Protein AF-A0AA39K1X9-F1 (afdb_monomer_lite)

Organism: NCBI:txid47425

Structure (mmCIF, N/CA/C/O backbone):
data_AF-A0AA39K1X9-F1
#
_entry.id   AF-A0AA39K1X9-F1
#
loop_
_atom_site.group_PDB
_atom_site.id
_atom_site.type_symbol
_atom_site.label_atom_id
_atom_site.label_alt_id
_atom_site.label_comp_id
_atom_site.label_asym_id
_atom_site.label_entity_id
_atom_site.label_seq_id
_atom_site.pdbx_PDB_ins_code
_atom_site.Cartn_x
_atom_site.Cartn_y
_atom_site.Cartn_z
_atom_site.occupancy
_atom_site.B_iso_or_equiv
_atom_site.auth_seq_id
_atom_site.auth_comp_id
_atom_site.auth_asym_id
_atom_site.auth_atom_id
_atom_site.pdbx_PDB_model_num
ATOM 1 N N . LYS A 1 1 ? -5.356 11.479 -22.614 1.00 46.34 1 LYS A N 1
ATOM 2 C CA . LYS A 1 1 ? -4.240 12.390 -22.967 1.00 46.34 1 LYS A CA 1
ATOM 3 C C . LYS A 1 1 ? -3.367 12.447 -21.725 1.00 46.34 1 LYS A C 1
ATOM 5 O O . LYS A 1 1 ? -3.909 12.818 -20.698 1.00 46.34 1 LYS A O 1
ATOM 10 N N . VAL A 1 2 ? -2.133 11.946 -21.784 1.00 60.59 2 VAL A N 1
ATOM 11 C CA . VAL A 1 2 ? -1.221 11.922 -20.625 1.00 60.59 2 VAL A CA 1
ATOM 12 C C . VAL A 1 2 ? -0.754 13.353 -20.366 1.00 60.59 2 VAL A C 1
ATOM 14 O O . VAL A 1 2 ? -0.356 14.028 -21.318 1.00 60.59 2 VAL A O 1
ATOM 17 N N . ASP A 1 3 ? -0.859 13.829 -19.126 1.00 72.50 3 ASP A N 1
ATOM 18 C CA . ASP A 1 3 ? -0.238 15.092 -18.735 1.00 72.50 3 ASP A CA 1
ATOM 19 C C . ASP A 1 3 ? 1.275 14.879 -18.622 1.00 72.50 3 ASP A C 1
ATOM 21 O O . ASP A 1 3 ? 1.747 14.094 -17.795 1.00 72.50 3 ASP A O 1
ATOM 25 N N . THR A 1 4 ? 2.034 15.560 -19.480 1.00 73.50 4 THR A N 1
ATOM 26 C CA . THR A 1 4 ? 3.494 15.446 -19.546 1.00 73.50 4 THR A CA 1
ATOM 27 C C . THR A 1 4 ? 4.205 16.060 -18.343 1.00 73.50 4 THR A C 1
ATOM 29 O O . THR A 1 4 ? 5.397 15.818 -18.188 1.00 73.50 4 THR A O 1
ATOM 32 N N . ASN A 1 5 ? 3.498 16.844 -17.520 1.00 73.56 5 ASN A N 1
ATOM 33 C CA . ASN A 1 5 ? 4.004 17.341 -16.237 1.00 73.56 5 ASN A CA 1
ATOM 34 C C . ASN A 1 5 ? 3.904 16.290 -15.125 1.00 73.56 5 ASN A C 1
ATOM 36 O O . ASN A 1 5 ? 4.628 16.383 -14.144 1.00 73.56 5 ASN A O 1
ATOM 40 N N . ILE A 1 6 ? 3.003 15.315 -15.283 1.00 73.00 6 ILE A N 1
ATOM 41 C CA . ILE A 1 6 ? 2.830 14.203 -14.342 1.00 73.00 6 ILE A CA 1
ATOM 42 C C . ILE A 1 6 ? 3.699 13.024 -14.779 1.00 73.00 6 ILE A C 1
ATOM 44 O O . ILE A 1 6 ? 4.285 12.323 -13.953 1.00 73.00 6 ILE A O 1
ATOM 48 N N . ARG A 1 7 ? 3.774 12.766 -16.092 1.00 83.12 7 ARG A N 1
ATOM 49 C CA . ARG A 1 7 ? 4.518 11.632 -16.637 1.00 83.12 7 ARG A CA 1
ATOM 50 C C . ARG A 1 7 ? 5.125 11.940 -17.996 1.00 83.12 7 ARG A C 1
ATOM 52 O O . ARG A 1 7 ? 4.419 12.173 -18.975 1.00 83.12 7 ARG A O 1
ATOM 59 N N . ASN A 1 8 ? 6.443 11.808 -18.071 1.00 89.31 8 ASN A N 1
ATOM 60 C CA . ASN A 1 8 ? 7.206 11.869 -19.309 1.00 89.31 8 ASN A CA 1
ATOM 61 C C . ASN A 1 8 ? 7.979 10.558 -19.493 1.00 89.31 8 ASN A C 1
ATOM 63 O O . ASN A 1 8 ? 9.082 10.386 -18.972 1.00 89.31 8 ASN A O 1
ATOM 67 N N . ALA A 1 9 ? 7.370 9.613 -20.206 1.00 91.19 9 ALA A N 1
ATOM 68 C CA . ALA A 1 9 ? 7.944 8.308 -20.500 1.00 91.19 9 ALA A CA 1
ATOM 69 C C . ALA A 1 9 ? 7.423 7.794 -21.842 1.00 91.19 9 ALA A C 1
ATOM 71 O O . ALA A 1 9 ? 6.307 8.115 -22.251 1.00 91.19 9 ALA A O 1
ATOM 72 N N . ARG A 1 10 ? 8.211 6.945 -22.500 1.00 92.62 10 ARG A N 1
ATOM 73 C CA . ARG A 1 10 ? 7.713 6.088 -23.574 1.00 92.62 10 ARG A CA 1
ATOM 74 C C . ARG A 1 10 ? 7.238 4.771 -22.974 1.00 92.62 10 ARG A C 1
ATOM 76 O O . ARG A 1 10 ? 7.908 4.195 -22.119 1.00 92.62 10 ARG A O 1
ATOM 83 N N . GLU A 1 11 ? 6.106 4.294 -23.467 1.00 93.62 11 GLU A N 1
ATOM 84 C CA . GLU A 1 11 ? 5.487 3.041 -23.045 1.00 93.62 11 GLU A CA 1
ATOM 85 C C . GLU A 1 11 ? 5.453 2.071 -24.221 1.00 93.62 11 GLU A C 1
ATOM 87 O O . GLU A 1 11 ? 5.225 2.488 -25.357 1.00 93.62 11 GLU A O 1
ATOM 92 N N . ILE A 1 12 ? 5.712 0.799 -23.935 1.00 94.75 12 ILE A N 1
ATOM 93 C CA . ILE A 1 12 ? 5.458 -0.327 -24.835 1.00 94.75 12 ILE A CA 1
ATOM 94 C C . ILE A 1 12 ? 4.417 -1.197 -24.130 1.00 94.75 12 ILE A C 1
ATOM 96 O O . ILE A 1 12 ? 4.653 -1.624 -22.992 1.00 94.75 12 ILE A O 1
ATOM 100 N N . GLY A 1 13 ? 3.263 -1.393 -24.765 1.00 93.88 13 GLY A N 1
ATOM 101 C CA . GLY A 1 13 ? 2.134 -2.136 -24.204 1.00 93.88 13 GLY A CA 1
ATOM 102 C C . GLY A 1 13 ? 2.407 -3.636 -24.098 1.00 93.88 13 GLY A C 1
ATOM 103 O O . GLY A 1 13 ? 3.267 -4.167 -24.797 1.00 93.88 13 GLY A O 1
ATOM 104 N N . ALA A 1 14 ? 1.681 -4.335 -23.219 1.00 93.56 14 ALA A N 1
ATOM 105 C CA . ALA A 1 14 ? 1.790 -5.791 -23.046 1.00 93.56 14 ALA A CA 1
ATOM 106 C C . ALA A 1 14 ? 1.550 -6.599 -24.334 1.00 93.56 14 ALA A C 1
ATOM 108 O O . ALA A 1 14 ? 2.027 -7.722 -24.449 1.00 93.56 14 ALA A O 1
ATOM 109 N N . ASP A 1 15 ? 0.826 -6.043 -25.303 1.00 94.75 15 ASP A N 1
ATOM 110 C CA . ASP A 1 15 ? 0.568 -6.631 -26.618 1.00 94.75 15 ASP A CA 1
ATOM 111 C C . ASP A 1 15 ? 1.754 -6.506 -27.592 1.00 94.75 15 ASP A C 1
ATOM 113 O O . ASP A 1 15 ? 1.794 -7.190 -28.615 1.00 94.75 15 ASP A O 1
ATOM 117 N N . GLU A 1 16 ? 2.744 -5.674 -27.266 1.00 96.06 16 GLU A N 1
ATOM 118 C CA . GLU A 1 16 ? 3.920 -5.406 -28.098 1.00 96.06 16 GLU A CA 1
ATOM 119 C C . GLU A 1 16 ? 5.170 -6.198 -27.667 1.00 96.06 16 GLU A C 1
ATOM 121 O O . GLU A 1 16 ? 6.212 -6.120 -28.324 1.00 96.06 16 GLU A O 1
ATOM 126 N N . PHE A 1 17 ? 5.103 -6.968 -26.576 1.00 95.50 17 PHE A N 1
ATOM 127 C CA . PHE A 1 17 ? 6.201 -7.823 -26.126 1.00 95.50 17 PHE A CA 1
ATOM 128 C C . PHE A 1 17 ? 5.703 -9.140 -25.535 1.00 95.50 17 PHE A C 1
ATOM 130 O O . PHE A 1 17 ? 4.569 -9.274 -25.096 1.00 95.50 17 PHE A O 1
ATOM 137 N N . THR A 1 18 ? 6.586 -10.134 -25.498 1.00 94.62 18 THR A N 1
ATOM 138 C CA . THR A 1 18 ? 6.308 -11.429 -24.873 1.00 94.62 18 THR A CA 1
ATOM 139 C C . THR A 1 18 ? 7.282 -11.679 -23.741 1.00 94.62 18 THR A C 1
ATOM 141 O O . THR A 1 18 ? 8.469 -11.368 -23.857 1.00 94.62 18 THR A O 1
ATOM 144 N N . VAL A 1 19 ? 6.793 -12.297 -22.672 1.00 95.31 19 VAL A N 1
ATOM 145 C CA . VAL A 1 19 ? 7.610 -12.740 -21.543 1.00 95.31 19 VAL A CA 1
ATOM 146 C C . VAL A 1 19 ? 7.578 -14.259 -21.485 1.00 95.31 19 VAL A C 1
ATOM 148 O O . VAL A 1 19 ? 6.520 -14.867 -21.639 1.00 95.31 19 VAL A O 1
ATOM 151 N N . GLU A 1 20 ? 8.739 -14.878 -21.282 1.00 96.06 20 GLU A N 1
ATOM 152 C CA . GLU A 1 20 ? 8.810 -16.327 -21.121 1.00 96.06 20 GLU A CA 1
ATOM 153 C C . GLU A 1 20 ? 8.055 -16.770 -19.856 1.00 96.06 20 GLU A C 1
ATOM 155 O O . GLU A 1 20 ? 8.270 -16.175 -18.795 1.00 96.06 20 GLU A O 1
ATOM 160 N N . PRO A 1 21 ? 7.246 -17.848 -19.914 1.00 96.56 21 PRO A N 1
ATOM 161 C CA . PRO A 1 21 ? 6.487 -18.338 -18.759 1.00 96.56 21 PRO A CA 1
ATOM 162 C C . PRO A 1 21 ? 7.348 -18.571 -17.514 1.00 96.56 21 PRO A C 1
ATOM 164 O O . PRO A 1 21 ? 6.949 -18.233 -16.408 1.00 96.56 21 PRO A O 1
ATOM 167 N N . LYS A 1 22 ? 8.589 -19.032 -17.707 1.00 97.31 22 LYS A N 1
ATOM 168 C CA . LYS A 1 22 ? 9.547 -19.269 -16.623 1.00 97.31 22 LYS A CA 1
ATOM 169 C C . LYS A 1 22 ? 9.825 -18.023 -15.772 1.00 97.31 22 LYS A C 1
ATOM 171 O O . LYS A 1 22 ? 10.066 -18.154 -14.576 1.00 97.31 22 LYS A O 1
ATOM 176 N N . LEU A 1 23 ? 9.829 -16.826 -16.368 1.00 95.81 23 LEU A N 1
ATOM 177 C CA . LEU A 1 23 ? 10.001 -15.590 -15.602 1.00 95.81 23 LEU A CA 1
ATOM 178 C C . LEU A 1 23 ? 8.748 -15.278 -14.776 1.00 95.81 23 LEU A C 1
ATOM 180 O O . LEU A 1 23 ? 8.875 -14.823 -13.645 1.00 95.81 23 LEU A O 1
ATOM 184 N N . LEU A 1 24 ? 7.557 -15.546 -15.316 1.00 97.50 24 LEU A N 1
ATOM 185 C CA . LEU A 1 24 ? 6.295 -15.349 -14.598 1.00 97.50 24 LEU A CA 1
ATOM 186 C C . LEU A 1 24 ? 6.210 -16.273 -13.377 1.00 97.50 24 LEU A C 1
ATOM 188 O O . LEU A 1 24 ? 5.892 -15.805 -12.286 1.00 97.50 24 LEU A O 1
ATOM 192 N N . ASP A 1 25 ? 6.585 -17.544 -13.544 1.00 97.38 25 ASP A N 1
ATOM 193 C CA . ASP A 1 25 ? 6.628 -18.528 -12.455 1.00 97.38 25 ASP A CA 1
ATOM 194 C C . ASP A 1 25 ? 7.608 -18.107 -11.350 1.00 97.38 25 ASP A C 1
ATOM 196 O O . ASP A 1 25 ? 7.314 -18.220 -10.160 1.00 97.38 25 ASP A O 1
ATOM 200 N N . GLU A 1 26 ? 8.774 -17.581 -11.733 1.00 97.31 26 GLU A N 1
ATOM 201 C CA . GLU A 1 26 ? 9.777 -17.107 -10.780 1.00 97.31 26 GLU A CA 1
ATOM 202 C C . GLU A 1 26 ? 9.304 -15.862 -10.017 1.00 97.31 26 GLU A C 1
ATOM 204 O O . GLU A 1 26 ? 9.514 -15.769 -8.809 1.00 97.31 26 GLU A O 1
ATOM 209 N N . ILE A 1 27 ? 8.625 -14.926 -10.689 1.00 97.62 27 ILE A N 1
ATOM 210 C CA . ILE A 1 27 ? 8.017 -13.760 -10.033 1.00 97.62 27 ILE A CA 1
ATOM 211 C C . ILE A 1 27 ? 6.954 -14.213 -9.025 1.00 97.62 27 ILE A C 1
ATOM 213 O O . ILE A 1 27 ? 6.976 -13.757 -7.882 1.00 97.62 27 ILE A O 1
ATOM 217 N N . ALA A 1 28 ? 6.070 -15.137 -9.416 1.00 97.06 28 ALA A N 1
ATOM 218 C CA . ALA A 1 28 ? 5.039 -15.679 -8.531 1.00 97.06 28 ALA A CA 1
ATOM 219 C C . ALA A 1 28 ? 5.658 -16.359 -7.299 1.00 97.06 28 ALA A C 1
ATOM 221 O O . ALA A 1 28 ? 5.235 -16.114 -6.170 1.00 97.06 28 ALA A O 1
ATOM 222 N N . ARG A 1 29 ? 6.723 -17.149 -7.496 1.00 96.38 29 ARG A N 1
ATOM 223 C CA . ARG A 1 29 ? 7.472 -17.789 -6.406 1.00 96.38 29 ARG A CA 1
ATOM 224 C C . ARG A 1 29 ? 8.091 -16.762 -5.452 1.00 96.38 29 ARG A C 1
ATOM 226 O O . ARG A 1 29 ? 7.954 -16.904 -4.240 1.00 96.38 29 ARG A O 1
ATOM 233 N N . ILE A 1 30 ? 8.759 -15.733 -5.982 1.00 96.38 30 ILE A N 1
ATOM 234 C CA . ILE A 1 30 ? 9.371 -14.665 -5.172 1.00 96.38 30 ILE A CA 1
ATOM 235 C C . ILE A 1 30 ? 8.309 -13.928 -4.353 1.00 96.38 30 ILE A C 1
ATOM 237 O O . ILE A 1 30 ? 8.565 -13.597 -3.193 1.00 96.38 30 ILE A O 1
ATOM 241 N N . TRP A 1 31 ? 7.147 -13.658 -4.951 1.00 95.25 31 TRP A N 1
ATOM 242 C CA . TRP A 1 31 ? 6.038 -13.001 -4.271 1.00 95.25 31 TRP A CA 1
ATOM 243 C C . TRP A 1 31 ? 5.522 -13.847 -3.105 1.00 95.25 31 TRP A C 1
ATOM 245 O O . TRP A 1 31 ? 5.540 -13.375 -1.969 1.00 95.25 31 TRP A O 1
ATOM 255 N N . ARG A 1 32 ? 5.189 -15.121 -3.358 1.00 92.75 32 ARG A N 1
ATOM 256 C CA . ARG A 1 32 ? 4.702 -16.073 -2.345 1.00 92.75 32 ARG A CA 1
ATOM 257 C C . ARG A 1 32 ? 5.611 -16.169 -1.120 1.00 92.75 32 ARG A C 1
ATOM 259 O O . ARG A 1 32 ? 5.142 -16.304 0.001 1.00 92.75 32 ARG A O 1
ATOM 266 N N . GLU A 1 33 ? 6.924 -16.103 -1.320 1.00 91.44 33 GLU A N 1
ATOM 267 C CA . GLU A 1 33 ? 7.906 -16.193 -0.232 1.00 91.44 33 GLU A CA 1
ATOM 268 C C . GLU A 1 33 ? 8.002 -14.926 0.634 1.00 91.44 33 GLU A C 1
ATOM 270 O O . GLU A 1 33 ? 8.669 -14.949 1.671 1.00 91.44 33 GLU A O 1
ATOM 275 N N . LYS A 1 34 ? 7.433 -13.799 0.192 1.00 91.25 34 LYS A N 1
ATOM 276 C CA . LYS A 1 34 ? 7.709 -12.473 0.770 1.00 91.25 34 LYS A CA 1
ATOM 277 C C . LYS A 1 34 ? 6.474 -11.632 1.083 1.00 91.25 34 LYS A C 1
ATOM 279 O O . LYS A 1 34 ? 6.613 -10.673 1.841 1.00 91.25 34 LYS A O 1
ATOM 284 N N . PHE A 1 35 ? 5.321 -11.948 0.506 1.00 90.88 35 PHE A N 1
ATOM 285 C CA . PHE A 1 35 ? 4.120 -11.117 0.551 1.00 90.88 35 PHE A CA 1
ATOM 286 C C . PHE A 1 35 ? 2.878 -11.947 0.888 1.00 90.88 35 PHE A C 1
ATOM 288 O O . PHE A 1 35 ? 2.880 -13.170 0.762 1.00 90.88 35 PHE A O 1
ATOM 295 N N . ILE A 1 36 ? 1.835 -11.256 1.351 1.00 87.12 36 ILE A N 1
ATOM 296 C CA . ILE A 1 36 ? 0.515 -11.813 1.662 1.00 87.12 36 ILE A CA 1
ATOM 297 C C . ILE A 1 36 ? -0.517 -10.902 0.979 1.00 87.12 36 ILE A C 1
ATOM 299 O O . ILE A 1 36 ? -0.438 -9.693 1.211 1.00 87.12 36 ILE A O 1
ATOM 303 N N . PRO A 1 37 ? -1.465 -11.427 0.184 1.00 87.69 37 PRO A N 1
ATOM 304 C CA . PRO A 1 37 ? -1.656 -12.843 -0.153 1.00 87.69 37 PRO A CA 1
ATOM 305 C C . PRO A 1 37 ? -0.482 -13.423 -0.949 1.00 87.69 37 PRO A C 1
ATOM 307 O O . PRO A 1 37 ? 0.225 -12.699 -1.653 1.00 87.69 37 PRO A O 1
ATOM 310 N N . GLY A 1 38 ? -0.234 -14.720 -0.777 1.00 88.06 38 GLY A N 1
ATOM 311 C CA . GLY A 1 38 ? 0.955 -15.386 -1.311 1.00 88.06 38 GLY A CA 1
ATOM 312 C C . GLY A 1 38 ? 0.760 -15.906 -2.732 1.00 88.06 38 GLY A C 1
ATOM 313 O O . GLY A 1 38 ? 1.686 -15.861 -3.546 1.00 88.06 38 GLY A O 1
ATOM 314 N N . ASP A 1 39 ? -0.444 -16.381 -3.047 1.00 91.12 39 ASP A N 1
ATOM 315 C CA . ASP A 1 39 ? -0.745 -16.987 -4.339 1.00 91.12 39 ASP A CA 1
ATOM 316 C C . ASP A 1 39 ? -1.273 -15.972 -5.341 1.00 91.12 39 ASP A C 1
ATOM 318 O O . ASP A 1 39 ? -2.323 -15.352 -5.162 1.00 91.12 39 ASP A O 1
ATOM 322 N N . VAL A 1 40 ? -0.520 -15.820 -6.430 1.00 94.69 40 VAL A N 1
ATOM 323 C CA . VAL A 1 40 ? -0.751 -14.776 -7.420 1.00 94.69 40 VAL A CA 1
ATOM 324 C C . VAL A 1 40 ? -0.600 -15.272 -8.846 1.00 94.69 40 VAL A C 1
ATOM 326 O O . VAL A 1 40 ? 0.254 -16.094 -9.183 1.00 94.69 40 VAL A O 1
ATOM 329 N N . ARG A 1 41 ? -1.386 -14.655 -9.721 1.00 96.06 41 ARG A N 1
ATOM 330 C CA . ARG A 1 41 ? -1.236 -14.691 -11.169 1.00 96.06 41 ARG A CA 1
ATOM 331 C C . ARG A 1 41 ? -0.491 -13.447 -11.629 1.00 96.06 41 ARG A C 1
ATOM 333 O O . ARG A 1 41 ? -0.929 -12.325 -11.387 1.00 96.06 41 ARG A O 1
ATOM 340 N N . VAL A 1 42 ? 0.627 -13.658 -12.315 1.00 97.69 42 VAL A N 1
ATOM 341 C CA . VAL A 1 42 ? 1.502 -12.585 -12.801 1.00 97.69 42 VAL A CA 1
ATOM 342 C C . VAL A 1 42 ? 1.144 -12.237 -14.243 1.00 97.69 42 VAL A C 1
ATOM 344 O O . VAL A 1 42 ? 1.152 -13.102 -15.118 1.00 97.69 42 VAL A O 1
ATOM 347 N N . GLU A 1 43 ? 0.878 -10.961 -14.503 1.00 97.44 43 GLU A N 1
ATOM 348 C CA . GLU A 1 43 ? 0.609 -10.428 -15.835 1.00 97.44 43 GLU A CA 1
ATOM 349 C C . GLU A 1 43 ? 1.679 -9.407 -16.250 1.00 97.44 43 GLU A C 1
ATOM 351 O O . GLU A 1 43 ? 1.909 -8.429 -15.531 1.00 97.44 43 GLU A O 1
ATOM 356 N N . PRO A 1 44 ? 2.323 -9.560 -17.423 1.00 97.06 44 PRO A N 1
ATOM 357 C CA . PRO A 1 44 ? 3.083 -8.475 -18.033 1.00 97.06 44 PRO A CA 1
ATOM 358 C C . PRO A 1 44 ? 2.173 -7.274 -18.301 1.00 97.06 44 PRO A C 1
ATOM 360 O O . PRO A 1 44 ? 1.090 -7.436 -18.855 1.00 97.06 44 PRO A O 1
ATOM 363 N N . HIS A 1 45 ? 2.616 -6.070 -17.941 1.00 95.62 45 HIS A N 1
ATOM 364 C CA . HIS A 1 45 ? 1.793 -4.869 -18.081 1.00 95.62 45 HIS A CA 1
ATOM 365 C C . HIS A 1 45 ? 2.347 -3.883 -19.112 1.00 95.62 45 HIS A C 1
ATOM 367 O O . HIS A 1 45 ? 1.675 -3.561 -20.092 1.00 95.62 45 HIS A O 1
ATOM 373 N N . LYS A 1 46 ? 3.564 -3.378 -18.895 1.00 95.88 46 LYS A N 1
ATOM 374 C CA . LYS A 1 46 ? 4.192 -2.395 -19.790 1.00 95.88 46 LYS A CA 1
ATOM 375 C C . LYS A 1 46 ? 5.704 -2.365 -19.629 1.00 95.88 46 LYS A C 1
ATOM 377 O O . LYS A 1 46 ? 6.215 -2.596 -18.532 1.00 95.88 46 LYS A O 1
ATOM 382 N N . ILE A 1 47 ? 6.416 -2.021 -20.700 1.00 96.44 47 ILE A N 1
ATOM 383 C CA . ILE A 1 47 ? 7.815 -1.586 -20.610 1.00 96.44 47 ILE A CA 1
ATOM 384 C C . ILE A 1 47 ? 7.831 -0.064 -20.549 1.00 96.44 47 ILE A C 1
ATOM 386 O O . ILE A 1 47 ? 7.264 0.613 -21.407 1.00 96.44 47 ILE A O 1
ATOM 390 N N . LEU A 1 48 ? 8.495 0.469 -19.530 1.00 94.94 48 LEU A N 1
ATOM 391 C CA . LEU A 1 48 ? 8.637 1.897 -19.293 1.00 94.94 48 LEU A CA 1
ATOM 392 C C . LEU A 1 48 ? 10.044 2.329 -19.652 1.00 94.94 48 LEU A C 1
ATOM 394 O O . LEU A 1 48 ? 11.005 1.821 -19.077 1.00 94.94 48 LEU A O 1
ATOM 398 N N . ILE A 1 49 ? 10.155 3.280 -20.574 1.00 95.06 49 ILE A N 1
ATOM 399 C CA . ILE A 1 49 ? 11.428 3.831 -21.026 1.00 95.06 49 ILE A CA 1
ATOM 400 C C . ILE A 1 49 ? 11.441 5.329 -20.735 1.00 95.06 49 ILE A C 1
ATOM 402 O O . ILE A 1 49 ? 10.632 6.092 -21.263 1.00 95.06 49 ILE A O 1
ATOM 406 N N . TYR A 1 50 ? 12.396 5.748 -19.916 1.00 94.31 50 TYR A N 1
ATOM 407 C CA . TYR A 1 50 ? 12.641 7.140 -19.568 1.00 94.31 50 TYR A CA 1
ATOM 408 C C . TYR A 1 50 ? 13.941 7.591 -20.229 1.00 94.31 50 TYR A C 1
ATOM 410 O O . TYR A 1 50 ? 14.968 6.921 -20.101 1.00 94.31 50 TYR A O 1
ATOM 418 N N . GLY A 1 51 ? 13.889 8.715 -20.939 1.00 92.81 51 GLY A N 1
ATOM 419 C CA . GLY A 1 51 ? 15.070 9.435 -21.420 1.00 92.81 51 GLY A CA 1
ATOM 420 C C . GLY A 1 51 ? 15.338 10.678 -20.574 1.00 92.81 51 GLY A C 1
ATOM 421 O O . GLY A 1 51 ? 14.792 10.822 -19.482 1.00 92.81 51 GLY A O 1
ATOM 422 N N . GLU A 1 52 ? 16.135 11.598 -21.106 1.00 92.44 52 GLU A N 1
ATOM 423 C CA . GLU A 1 52 ? 16.402 12.904 -20.494 1.00 92.44 52 GLU A CA 1
ATOM 424 C C . GLU A 1 52 ? 15.112 13.649 -20.110 1.00 92.44 52 GLU A C 1
ATOM 426 O O . GLU A 1 52 ? 14.164 13.721 -20.894 1.00 92.44 52 GLU A O 1
ATOM 431 N N . GLY A 1 53 ? 15.064 14.174 -18.880 1.00 90.44 53 GLY A N 1
ATOM 432 C CA . GLY A 1 53 ? 13.886 14.848 -18.322 1.00 90.44 53 GLY A CA 1
ATOM 433 C C . GLY A 1 53 ? 12.672 13.936 -18.098 1.00 90.44 53 GLY A C 1
ATOM 434 O O . GLY A 1 53 ? 11.622 14.404 -17.646 1.00 90.44 53 GLY A O 1
ATOM 435 N N . GLY A 1 54 ? 12.790 12.643 -18.411 1.00 92.06 54 GLY A N 1
ATOM 436 C CA . GLY A 1 54 ? 11.758 11.652 -18.158 1.00 92.06 54 GLY A CA 1
ATOM 437 C C . GLY A 1 54 ? 11.512 11.505 -16.662 1.00 92.06 54 GLY A C 1
ATOM 438 O O . GLY A 1 54 ? 12.459 11.495 -15.878 1.00 92.06 54 GLY A O 1
ATOM 439 N N . HIS A 1 55 ? 10.246 11.430 -16.272 1.00 91.19 55 HIS A N 1
ATOM 440 C CA . HIS A 1 55 ? 9.822 11.388 -14.875 1.00 91.19 55 HIS A CA 1
ATOM 441 C C . HIS A 1 55 ? 8.431 10.772 -14.744 1.00 91.19 55 HIS A C 1
ATOM 443 O O . HIS A 1 55 ? 7.705 10.602 -15.731 1.00 91.19 55 HIS A O 1
ATOM 449 N N . PHE A 1 56 ? 8.071 10.478 -13.502 1.00 90.06 56 PHE A N 1
ATOM 450 C CA . PHE A 1 56 ? 6.714 10.192 -13.076 1.00 90.06 56 PHE A CA 1
ATOM 451 C C . PHE A 1 56 ? 6.560 10.735 -11.652 1.00 90.06 56 PHE A C 1
ATOM 453 O O . PHE A 1 56 ? 7.270 10.266 -10.761 1.00 90.06 56 PHE A O 1
ATOM 460 N N . SER A 1 57 ? 5.688 11.729 -11.460 1.00 85.81 57 SER A N 1
ATOM 461 C CA . SER A 1 57 ? 5.350 12.291 -10.145 1.00 85.81 57 SER A CA 1
ATOM 462 C C . SER A 1 57 ? 4.979 11.209 -9.128 1.00 85.81 57 SER A C 1
ATOM 464 O O . SER A 1 57 ? 4.524 10.124 -9.498 1.00 85.81 57 SER A O 1
ATOM 466 N N . ALA A 1 58 ? 5.146 11.519 -7.841 1.00 84.56 58 ALA A N 1
ATOM 467 C CA . ALA A 1 58 ? 4.719 10.657 -6.746 1.00 84.56 58 ALA A CA 1
ATOM 468 C C . ALA A 1 58 ? 3.238 10.295 -6.847 1.00 84.56 58 ALA A C 1
ATOM 470 O O . ALA A 1 58 ? 2.376 11.166 -6.885 1.00 84.56 58 ALA A O 1
ATOM 471 N N . HIS A 1 59 ? 2.961 8.994 -6.879 1.00 83.25 59 HIS A N 1
ATOM 472 C CA . HIS A 1 59 ? 1.613 8.448 -6.974 1.00 83.25 59 HIS A CA 1
ATOM 473 C C . HIS A 1 59 ? 1.536 7.072 -6.304 1.00 83.25 59 HIS A C 1
ATOM 475 O O . HIS A 1 59 ? 2.551 6.473 -5.948 1.00 83.25 59 HIS A O 1
ATOM 481 N N . CYS A 1 60 ? 0.311 6.582 -6.136 1.00 84.62 60 CYS A N 1
ATOM 482 C CA . CYS A 1 60 ? 0.020 5.163 -5.937 1.00 84.62 60 CYS A CA 1
ATOM 483 C C . CYS A 1 60 ? -0.618 4.624 -7.219 1.00 84.62 60 CYS A C 1
ATOM 485 O O . CYS A 1 60 ? -1.241 5.390 -7.965 1.00 84.62 60 CYS A O 1
ATOM 487 N N . ASP A 1 61 ? -0.504 3.321 -7.454 1.00 85.12 61 ASP A N 1
ATOM 488 C CA . ASP A 1 61 ? -1.151 2.704 -8.608 1.00 85.12 61 ASP A CA 1
ATOM 489 C C . ASP A 1 61 ? -2.662 2.651 -8.408 1.00 85.12 61 ASP A C 1
ATOM 491 O O . ASP A 1 61 ? -3.145 2.370 -7.311 1.00 85.12 61 ASP A O 1
ATOM 495 N N . ALA A 1 62 ? -3.423 2.927 -9.467 1.00 81.50 62 ALA A N 1
ATOM 496 C CA . ALA A 1 62 ? -4.877 2.918 -9.384 1.00 81.50 62 ALA A CA 1
ATOM 497 C C . ALA A 1 62 ? -5.365 1.546 -8.879 1.00 81.50 62 ALA A C 1
ATOM 499 O O . ALA A 1 62 ? -4.942 0.525 -9.431 1.00 81.50 62 ALA A O 1
ATOM 500 N N . PRO A 1 63 ? -6.239 1.503 -7.854 1.00 80.00 63 PRO A N 1
ATOM 501 C CA . PRO A 1 63 ? -6.772 0.236 -7.394 1.00 80.00 63 PRO A CA 1
ATOM 502 C C . PRO A 1 63 ? -7.521 -0.476 -8.526 1.00 80.00 63 PRO A C 1
ATOM 504 O O . PRO A 1 63 ? -8.236 0.135 -9.325 1.00 80.00 63 PRO A O 1
ATOM 507 N N . GLU A 1 64 ? -7.331 -1.787 -8.590 1.00 84.69 64 GLU A N 1
ATOM 508 C CA . GLU A 1 64 ? -7.925 -2.678 -9.578 1.00 84.69 64 GLU A CA 1
ATOM 509 C C . GLU A 1 64 ? -8.351 -3.959 -8.863 1.00 84.69 64 GLU A C 1
ATOM 511 O O . GLU A 1 64 ? -7.685 -4.413 -7.933 1.00 84.69 64 GLU A O 1
ATOM 516 N N . GLN A 1 65 ? -9.483 -4.537 -9.263 1.00 83.31 65 GLN A N 1
ATOM 517 C CA . GLN A 1 65 ? -10.037 -5.695 -8.568 1.00 83.31 65 GLN A CA 1
ATOM 518 C C . GLN A 1 65 ? -9.051 -6.873 -8.583 1.00 83.31 65 GLN A C 1
ATOM 520 O O . GLN A 1 65 ? -8.616 -7.319 -9.645 1.00 83.31 65 GLN A O 1
ATOM 525 N N . GLY A 1 66 ? -8.726 -7.379 -7.392 1.00 85.25 66 GLY A N 1
ATOM 526 C CA . GLY A 1 66 ? -7.799 -8.491 -7.196 1.00 85.25 66 GLY A CA 1
ATOM 527 C C . GLY A 1 66 ? -6.323 -8.141 -7.400 1.00 85.25 66 GLY A C 1
ATOM 528 O O . GLY A 1 66 ? -5.493 -9.028 -7.229 1.00 85.25 66 GLY A O 1
ATOM 529 N N . LEU A 1 67 ? -5.970 -6.901 -7.762 1.00 90.56 67 LEU A N 1
ATOM 530 C CA . LEU A 1 67 ? -4.578 -6.465 -7.867 1.00 90.56 67 LEU A CA 1
ATOM 531 C C . LEU A 1 67 ? -3.985 -6.319 -6.464 1.00 90.56 67 LEU A C 1
ATOM 533 O O . LEU A 1 67 ? -4.396 -5.448 -5.704 1.00 90.56 67 LEU A O 1
ATOM 537 N N . VAL A 1 68 ? -2.982 -7.134 -6.158 1.00 92.06 68 VAL A N 1
ATOM 538 C CA . VAL A 1 68 ? -2.323 -7.169 -4.841 1.00 92.06 68 VAL A CA 1
ATOM 539 C C . VAL A 1 68 ? -0.862 -6.762 -4.905 1.00 92.06 68 VAL A C 1
ATOM 541 O O . VAL A 1 68 ? -0.231 -6.533 -3.880 1.00 92.06 68 VAL A O 1
ATOM 544 N N . GLY A 1 69 ? -0.291 -6.643 -6.104 1.00 95.00 69 GLY A N 1
ATOM 545 C CA . GLY A 1 69 ? 1.129 -6.368 -6.224 1.00 95.00 69 GLY A CA 1
ATOM 546 C C . GLY A 1 69 ? 1.558 -5.789 -7.550 1.00 95.00 69 GLY A C 1
ATOM 547 O O . GLY A 1 69 ? 0.948 -6.005 -8.600 1.00 95.00 69 GLY A O 1
ATOM 548 N N . ILE A 1 70 ? 2.683 -5.091 -7.475 1.00 96.50 70 ILE A N 1
ATOM 549 C CA . ILE A 1 70 ? 3.436 -4.577 -8.606 1.00 96.50 70 ILE A CA 1
ATOM 550 C C . ILE A 1 70 ? 4.847 -5.124 -8.490 1.00 96.50 70 ILE A C 1
ATOM 552 O O . ILE A 1 70 ? 5.473 -5.058 -7.429 1.00 96.50 70 ILE A O 1
ATOM 556 N N . PHE A 1 71 ? 5.358 -5.666 -9.589 1.00 97.50 71 PHE A N 1
ATOM 557 C CA . PHE A 1 71 ? 6.715 -6.187 -9.663 1.00 97.50 71 PHE A CA 1
ATOM 558 C C . PHE A 1 71 ? 7.430 -5.542 -10.840 1.00 97.50 71 PHE A C 1
ATOM 560 O O . PHE A 1 71 ? 6.964 -5.591 -11.977 1.00 97.50 71 PHE A O 1
ATOM 567 N N . LEU A 1 72 ? 8.569 -4.916 -10.568 1.00 96.88 72 LEU A N 1
ATOM 568 C CA . LEU A 1 72 ? 9.367 -4.219 -11.565 1.00 96.88 72 LEU A CA 1
ATOM 569 C C . LEU A 1 72 ? 10.688 -4.950 -11.769 1.00 96.88 72 LEU A C 1
ATOM 571 O O . LEU A 1 72 ? 11.397 -5.234 -10.804 1.00 96.88 72 LEU A O 1
ATOM 575 N N . VAL A 1 73 ? 11.050 -5.189 -13.028 1.00 96.38 73 VAL A N 1
ATOM 576 C CA . VAL A 1 73 ? 12.348 -5.750 -13.421 1.00 96.38 73 VAL A CA 1
ATOM 577 C C . VAL A 1 73 ? 13.142 -4.701 -14.189 1.00 96.38 73 VAL A C 1
ATOM 579 O O . VAL A 1 73 ? 12.675 -4.148 -15.187 1.00 96.38 73 VAL A O 1
ATOM 582 N N . GLY A 1 74 ? 14.362 -4.432 -13.731 1.00 95.31 74 GLY A N 1
ATOM 583 C CA . GLY A 1 74 ? 15.302 -3.545 -14.399 1.00 95.31 74 GLY A CA 1
ATOM 584 C C . GLY A 1 74 ? 15.809 -4.137 -15.710 1.00 95.31 74 GLY A C 1
ATOM 585 O O . GLY A 1 74 ? 16.304 -5.265 -15.734 1.00 95.31 74 GLY A O 1
ATOM 586 N N . LEU A 1 75 ? 15.718 -3.362 -16.792 1.00 94.12 75 LEU A N 1
ATOM 587 C CA . LEU A 1 75 ? 16.322 -3.690 -18.086 1.00 94.12 75 LEU A CA 1
ATOM 588 C C . LEU A 1 75 ? 17.598 -2.888 -18.324 1.00 94.12 75 LEU A C 1
ATOM 590 O O . LEU A 1 75 ? 18.597 -3.423 -18.801 1.00 94.12 75 LEU A O 1
ATOM 594 N N .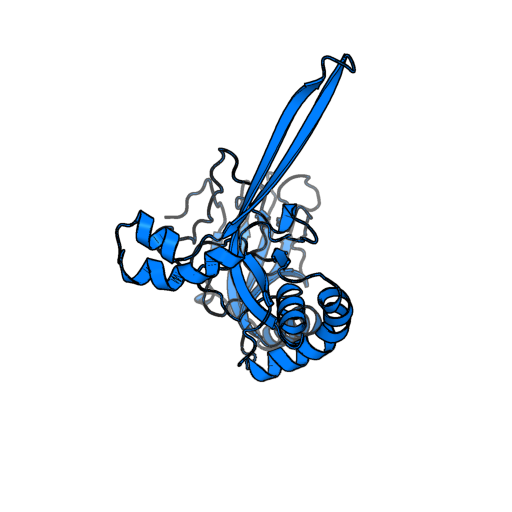 TYR A 1 76 ? 17.559 -1.598 -17.999 1.00 92.62 76 TYR A N 1
ATOM 595 C CA . TYR A 1 76 ? 18.659 -0.676 -18.236 1.00 92.62 76 TYR A CA 1
ATOM 596 C C . TYR A 1 76 ? 18.598 0.500 -17.267 1.00 92.62 76 TYR A C 1
ATOM 598 O O . TYR A 1 76 ? 17.527 1.053 -17.015 1.00 92.62 76 TYR A O 1
ATOM 606 N N . ASP A 1 77 ? 19.757 0.924 -16.765 1.00 91.44 77 ASP A N 1
ATOM 607 C CA . ASP A 1 77 ? 19.861 2.112 -15.924 1.00 91.44 77 ASP A CA 1
ATOM 608 C C . ASP A 1 77 ? 21.242 2.761 -16.058 1.00 91.44 77 ASP A C 1
ATOM 610 O O . ASP A 1 77 ? 22.252 2.184 -15.640 1.00 91.44 77 ASP A O 1
ATOM 614 N N . SER A 1 78 ? 21.284 3.966 -16.632 1.00 89.69 78 SER A N 1
ATOM 615 C CA . SER A 1 78 ? 22.492 4.793 -16.702 1.00 89.69 78 SER A CA 1
ATOM 616 C C . SER A 1 78 ? 22.532 5.896 -15.637 1.00 89.69 78 SER A C 1
ATOM 618 O O . SER A 1 78 ? 23.472 6.689 -15.628 1.00 89.69 78 SER A O 1
ATOM 620 N N . THR A 1 79 ? 21.551 5.971 -14.729 1.00 83.94 7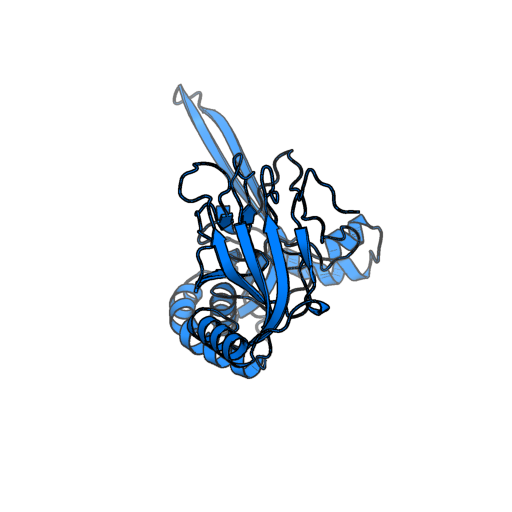9 THR A N 1
ATOM 621 C CA . THR A 1 79 ? 21.439 7.057 -13.740 1.00 83.94 79 THR A CA 1
ATOM 622 C C . THR A 1 79 ? 22.384 6.886 -12.549 1.00 83.94 79 THR A C 1
ATOM 624 O O . THR A 1 79 ? 22.444 7.760 -11.691 1.00 83.94 79 THR A O 1
ATOM 627 N N . LYS A 1 80 ? 23.179 5.805 -12.497 1.00 67.12 80 LYS A N 1
ATOM 628 C CA . LYS A 1 80 ? 24.114 5.489 -11.395 1.00 67.12 80 LYS A CA 1
ATOM 629 C C . LYS A 1 80 ? 25.122 6.596 -11.058 1.00 67.12 80 LYS A C 1
ATOM 631 O O . LYS A 1 80 ? 25.663 6.591 -9.959 1.00 67.12 80 LYS A O 1
ATOM 636 N N . ALA A 1 81 ? 25.398 7.507 -11.990 1.00 58.75 81 ALA A N 1
ATOM 637 C CA . ALA A 1 81 ? 26.324 8.626 -11.801 1.00 58.75 81 ALA A CA 1
ATOM 638 C C . ALA A 1 81 ? 25.637 9.937 -11.364 1.00 58.75 81 ALA A C 1
ATOM 640 O O . ALA A 1 81 ? 26.308 10.953 -11.201 1.00 58.75 81 ALA A O 1
ATOM 641 N N . SER A 1 82 ? 24.312 9.934 -11.204 1.00 64.88 82 SER A N 1
ATOM 642 C CA . SER A 1 82 ? 23.489 11.129 -11.034 1.00 64.88 82 SER A CA 1
ATOM 643 C C . SER A 1 82 ? 22.752 11.108 -9.693 1.00 64.88 82 SER A C 1
ATOM 645 O O . SER A 1 82 ? 22.217 10.084 -9.281 1.00 64.88 82 SER A O 1
ATOM 647 N N . SER A 1 83 ? 22.674 12.259 -9.019 1.00 69.25 83 SER A N 1
ATOM 648 C CA . SER A 1 83 ? 21.757 12.468 -7.886 1.00 69.25 83 SER A CA 1
ATOM 649 C C . SER A 1 83 ? 20.293 12.640 -8.325 1.00 69.25 83 SER A C 1
ATOM 651 O O . SER A 1 83 ? 19.405 12.705 -7.480 1.00 69.25 83 SER A O 1
ATOM 653 N N . LEU A 1 84 ? 20.050 12.707 -9.637 1.00 73.00 84 LEU A N 1
ATOM 654 C CA . LEU A 1 84 ? 18.758 12.869 -10.309 1.00 73.00 84 LEU A CA 1
ATOM 655 C C . LEU A 1 84 ? 18.399 11.614 -11.119 1.00 73.00 84 LEU A C 1
ATOM 657 O O . LEU A 1 84 ? 19.291 10.889 -11.569 1.00 73.00 84 LEU A O 1
ATOM 661 N N . GLY A 1 85 ? 17.112 11.395 -11.389 1.00 74.19 85 GLY A N 1
ATOM 662 C CA . GLY A 1 85 ? 16.650 10.250 -12.177 1.00 74.19 85 GLY A CA 1
ATOM 663 C C . GLY A 1 85 ? 16.398 9.006 -11.338 1.00 74.19 85 GLY A C 1
ATOM 664 O O . GLY A 1 85 ? 16.517 7.885 -11.822 1.00 74.19 85 GLY A O 1
ATOM 665 N N . ASN A 1 86 ? 16.108 9.171 -10.057 1.00 83.06 86 ASN A N 1
ATOM 666 C CA . ASN A 1 86 ? 16.011 8.093 -9.087 1.00 83.06 86 ASN A CA 1
ATOM 667 C C . ASN A 1 86 ? 14.586 7.543 -9.010 1.00 83.06 86 ASN A C 1
ATOM 669 O O . ASN A 1 86 ? 13.633 8.319 -8.985 1.00 83.06 86 ASN A O 1
ATOM 673 N N . PHE A 1 87 ? 14.444 6.211 -8.993 1.00 90.25 87 PHE A N 1
ATOM 674 C CA . PHE A 1 87 ? 13.176 5.580 -8.632 1.00 90.25 87 PHE A CA 1
ATOM 675 C C . PHE A 1 87 ? 13.098 5.538 -7.108 1.00 90.25 87 PHE A C 1
ATOM 677 O O . PHE A 1 87 ? 13.963 4.927 -6.470 1.00 90.25 87 PHE A O 1
ATOM 684 N N . HIS A 1 88 ? 12.109 6.222 -6.542 1.00 88.94 88 HIS A N 1
ATOM 685 C CA . HIS A 1 88 ? 11.858 6.247 -5.111 1.00 88.94 88 HIS A CA 1
ATOM 686 C C . HIS A 1 88 ? 10.622 5.423 -4.795 1.00 88.94 88 HIS A C 1
ATOM 688 O O . HIS A 1 88 ? 9.570 5.607 -5.398 1.00 88.94 88 HIS A O 1
ATOM 694 N N . ILE A 1 89 ? 10.765 4.547 -3.809 1.00 87.00 89 ILE A N 1
ATOM 695 C CA . ILE A 1 89 ? 9.672 3.801 -3.205 1.00 87.00 89 ILE A CA 1
ATOM 696 C C . ILE A 1 89 ? 9.782 3.939 -1.693 1.00 87.00 89 ILE A C 1
ATOM 698 O O . ILE A 1 89 ? 10.842 3.655 -1.130 1.00 87.00 89 ILE A O 1
ATOM 702 N N . GLU A 1 90 ? 8.736 4.457 -1.047 1.00 75.44 90 GLU A N 1
ATOM 703 C CA . GLU A 1 90 ? 8.756 4.784 0.391 1.00 75.44 90 GLU A CA 1
ATOM 704 C C . GLU A 1 90 ? 9.996 5.613 0.798 1.00 75.44 90 GLU A C 1
ATOM 706 O O . GLU A 1 90 ? 10.680 5.339 1.786 1.00 75.44 90 GLU A O 1
ATOM 711 N N . GLY A 1 91 ? 10.373 6.586 -0.039 1.00 72.06 91 GLY A N 1
ATOM 712 C CA . GLY A 1 91 ? 11.553 7.435 0.168 1.00 72.06 91 GLY A CA 1
ATOM 713 C C . GLY A 1 91 ? 12.908 6.747 -0.054 1.00 72.06 91 GLY A C 1
ATOM 714 O O . GLY A 1 91 ? 13.947 7.403 0.028 1.00 72.06 91 GLY A O 1
ATOM 715 N N . LYS A 1 92 ? 12.941 5.450 -0.383 1.00 82.50 92 LYS A N 1
ATOM 716 C CA . LYS A 1 92 ? 14.173 4.700 -0.663 1.00 82.50 92 LYS A CA 1
ATOM 717 C C . LYS A 1 92 ? 14.454 4.637 -2.156 1.00 82.50 92 LYS A C 1
ATOM 719 O O . LYS A 1 92 ? 13.589 4.301 -2.957 1.00 82.50 92 LYS A O 1
ATOM 724 N N . TYR A 1 93 ? 15.710 4.880 -2.510 1.00 85.19 93 TYR A N 1
ATOM 725 C CA . TYR A 1 93 ? 16.185 4.786 -3.883 1.00 85.19 93 TYR A CA 1
ATOM 726 C C . TYR A 1 93 ? 16.362 3.332 -4.354 1.00 85.19 93 TYR A C 1
ATOM 728 O O . TYR A 1 93 ? 16.796 2.454 -3.591 1.00 85.19 93 TYR A O 1
ATOM 736 N N . ARG A 1 94 ? 16.047 3.086 -5.630 1.00 88.00 94 ARG A N 1
ATOM 737 C CA . ARG A 1 94 ? 16.207 1.807 -6.330 1.00 88.00 94 ARG A CA 1
ATOM 738 C C . ARG A 1 94 ? 16.787 2.000 -7.734 1.00 88.00 94 ARG A C 1
ATOM 740 O O . ARG A 1 94 ? 16.446 2.943 -8.445 1.00 88.00 94 ARG A O 1
ATOM 747 N N . HIS A 1 95 ? 17.629 1.053 -8.140 1.00 84.12 95 HIS A N 1
ATOM 748 C CA . HIS A 1 95 ? 18.223 0.994 -9.476 1.00 84.12 95 HIS A CA 1
ATOM 749 C C . HIS A 1 95 ? 17.437 0.057 -10.399 1.00 84.12 95 HIS A C 1
ATOM 751 O O . HIS A 1 95 ? 17.014 -1.015 -9.976 1.00 84.12 95 HIS A O 1
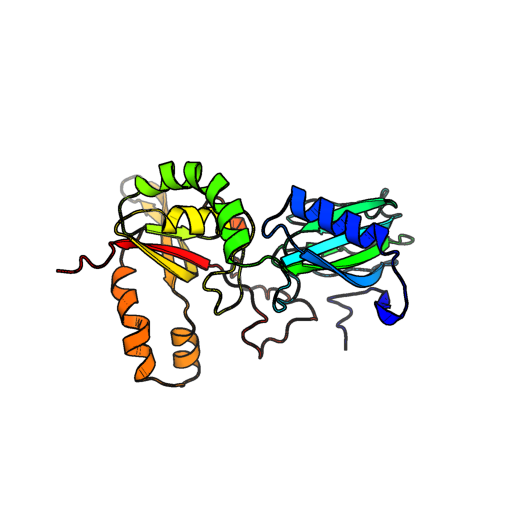ATOM 757 N N . ALA A 1 96 ? 17.373 0.391 -11.685 1.00 87.69 96 ALA A N 1
ATOM 758 C CA . ALA A 1 96 ? 16.806 -0.443 -12.748 1.00 87.69 96 ALA A CA 1
ATOM 759 C C . ALA A 1 96 ? 17.883 -1.230 -13.527 1.00 87.69 96 ALA A C 1
ATOM 761 O O . ALA A 1 96 ? 17.776 -1.443 -14.734 1.00 87.69 96 ALA A O 1
ATOM 762 N N . THR A 1 97 ? 18.970 -1.631 -12.858 1.00 87.75 97 THR A N 1
ATOM 763 C CA . THR A 1 97 ? 20.033 -2.419 -13.509 1.00 87.75 97 THR A CA 1
ATOM 764 C C . THR A 1 97 ? 19.488 -3.772 -13.959 1.00 87.75 97 THR A C 1
ATOM 766 O O . THR A 1 97 ? 18.710 -4.381 -13.229 1.00 87.75 97 THR A O 1
ATOM 769 N N . GLY A 1 98 ? 19.943 -4.261 -15.117 1.00 88.19 98 GLY A N 1
ATOM 770 C CA . GLY A 1 98 ? 19.598 -5.586 -15.637 1.00 88.19 98 GLY A CA 1
ATOM 771 C C . GLY A 1 98 ? 19.616 -6.675 -14.558 1.00 88.19 98 GLY A C 1
ATOM 772 O O . GLY A 1 98 ? 20.599 -6.810 -13.824 1.00 88.19 98 GLY A O 1
ATOM 773 N N . GLY A 1 99 ? 18.511 -7.412 -14.437 1.00 82.88 99 GLY A N 1
ATOM 774 C CA . GLY A 1 99 ? 18.351 -8.524 -13.490 1.00 82.88 99 GLY A CA 1
ATOM 775 C C . GLY A 1 99 ? 18.054 -8.124 -12.040 1.00 82.88 99 GLY A C 1
ATOM 776 O O . GLY A 1 99 ? 17.820 -9.000 -11.212 1.00 82.88 99 GLY A O 1
ATOM 777 N N . HIS A 1 100 ? 18.039 -6.828 -11.716 1.00 91.44 100 HIS A N 1
ATOM 778 C CA . HIS A 1 100 ? 17.543 -6.350 -10.426 1.00 91.44 100 HIS A CA 1
ATOM 779 C C . HIS A 1 100 ? 16.032 -6.170 -10.493 1.00 91.44 100 HIS A C 1
ATOM 781 O O . HIS A 1 100 ? 15.478 -5.858 -11.548 1.00 91.44 100 HIS A O 1
ATOM 787 N N . TRP A 1 101 ? 15.371 -6.335 -9.357 1.00 94.81 101 TRP A N 1
ATOM 788 C CA . TRP A 1 101 ? 13.929 -6.197 -9.262 1.00 94.81 101 TRP A CA 1
ATOM 789 C C . TRP A 1 101 ? 13.516 -5.531 -7.953 1.00 94.81 101 TRP A C 1
ATOM 791 O O . TRP A 1 101 ? 14.292 -5.447 -6.997 1.00 94.81 101 TRP A O 1
ATOM 801 N N . VAL A 1 102 ? 12.281 -5.044 -7.931 1.00 95.31 102 VAL A N 1
ATOM 802 C CA . VAL A 1 102 ? 11.599 -4.557 -6.732 1.00 95.31 102 VAL A CA 1
ATOM 803 C C . VAL A 1 102 ? 10.123 -4.920 -6.828 1.00 95.31 102 VAL A C 1
ATOM 805 O O . VAL A 1 102 ? 9.558 -4.913 -7.919 1.00 95.31 102 VAL A O 1
ATOM 808 N N . ALA A 1 103 ? 9.517 -5.250 -5.693 1.00 95.56 103 ALA A N 1
ATOM 809 C CA . ALA A 1 103 ? 8.106 -5.592 -5.585 1.00 95.56 103 ALA A CA 1
ATOM 810 C C . ALA A 1 103 ? 7.474 -4.815 -4.431 1.00 95.56 103 ALA A C 1
ATOM 812 O O . ALA A 1 103 ? 8.158 -4.545 -3.438 1.00 95.56 103 ALA A O 1
ATOM 813 N N . PHE A 1 104 ? 6.210 -4.434 -4.582 1.00 94.31 104 PHE A N 1
ATOM 814 C CA . PHE A 1 104 ? 5.472 -3.648 -3.597 1.00 94.31 104 PHE A CA 1
ATOM 815 C C . PHE A 1 104 ? 3.959 -3.744 -3.802 1.00 94.31 104 PHE A C 1
ATOM 817 O O . PHE A 1 104 ? 3.501 -4.104 -4.887 1.00 94.31 104 PHE A O 1
ATOM 824 N N . TYR A 1 105 ? 3.195 -3.411 -2.759 1.00 93.25 105 TYR A N 1
ATOM 825 C CA . TYR A 1 105 ? 1.736 -3.324 -2.833 1.00 93.25 105 TYR A CA 1
ATOM 826 C C . TYR A 1 105 ? 1.297 -2.074 -3.624 1.00 93.25 105 TYR A C 1
ATOM 828 O O . TYR A 1 105 ? 1.965 -1.041 -3.536 1.00 93.25 105 TYR A O 1
ATOM 836 N N . PRO A 1 106 ? 0.175 -2.110 -4.366 1.00 90.75 106 PRO A N 1
ATOM 837 C CA . PRO A 1 106 ? -0.260 -1.013 -5.245 1.00 90.75 106 PRO A CA 1
ATOM 838 C C . PRO A 1 106 ? -0.488 0.330 -4.534 1.00 90.75 106 PRO A C 1
ATOM 840 O O . PRO A 1 106 ? -0.345 1.401 -5.125 1.00 90.75 106 PRO A O 1
ATOM 843 N N . ASN A 1 107 ? -0.813 0.284 -3.241 1.00 86.44 107 ASN A N 1
ATOM 844 C CA . ASN A 1 107 ? -1.046 1.456 -2.401 1.00 86.44 107 ASN A CA 1
ATOM 845 C C . ASN A 1 107 ? 0.251 2.117 -1.887 1.00 86.44 107 ASN A C 1
ATOM 847 O O . ASN A 1 107 ? 0.177 3.060 -1.094 1.00 86.44 107 ASN A O 1
ATOM 851 N N . VAL A 1 108 ? 1.426 1.597 -2.261 1.00 87.88 108 VAL A N 1
ATOM 852 C CA . VAL A 1 108 ? 2.726 2.133 -1.849 1.00 87.88 108 VAL A CA 1
ATOM 853 C C . VAL A 1 108 ? 3.104 3.326 -2.739 1.00 87.88 108 VAL A C 1
ATOM 855 O O . VAL A 1 108 ? 3.266 3.153 -3.952 1.00 87.88 108 VAL A O 1
ATOM 858 N N . PRO A 1 109 ? 3.311 4.528 -2.162 1.00 86.38 109 PRO A N 1
ATOM 859 C CA . PRO A 1 109 ? 3.711 5.697 -2.931 1.00 86.38 109 PRO A CA 1
ATOM 860 C C . PRO A 1 109 ? 5.089 5.528 -3.570 1.00 86.38 109 PRO A C 1
ATOM 862 O O . PRO A 1 109 ? 6.066 5.154 -2.904 1.00 86.38 109 PRO A O 1
ATOM 865 N N . HIS A 1 110 ? 5.179 5.865 -4.852 1.00 90.00 110 HIS A N 1
ATOM 866 C CA . HIS A 1 110 ? 6.414 5.779 -5.614 1.00 90.00 110 HIS A CA 1
ATOM 867 C C . HIS A 1 110 ? 6.505 6.852 -6.707 1.00 90.00 110 HIS A C 1
ATOM 869 O O . HIS A 1 110 ? 5.499 7.382 -7.174 1.00 90.00 110 HIS A O 1
ATOM 875 N N . GLU A 1 111 ? 7.732 7.185 -7.107 1.00 90.94 111 GLU A N 1
ATOM 876 C CA . GLU A 1 111 ? 8.018 8.190 -8.138 1.00 90.94 111 GLU A CA 1
ATOM 877 C C . GLU A 1 111 ? 9.289 7.873 -8.926 1.00 90.94 111 GLU A C 1
ATOM 879 O O . GLU A 1 111 ? 10.201 7.193 -8.448 1.00 90.94 111 GLU A O 1
ATOM 884 N N . VAL A 1 112 ? 9.384 8.439 -10.126 1.00 91.19 112 VAL A N 1
ATOM 885 C CA . VAL A 1 112 ? 10.633 8.564 -10.879 1.00 91.19 112 VAL A CA 1
ATOM 886 C C . VAL A 1 112 ? 10.959 10.045 -10.976 1.00 91.19 112 VAL A C 1
ATOM 888 O O . VAL A 1 112 ? 10.307 10.775 -11.721 1.00 91.19 112 VAL A O 1
ATOM 891 N N . THR A 1 113 ? 11.988 10.493 -10.260 1.00 90.44 113 THR A N 1
ATOM 892 C CA . THR A 1 113 ? 12.440 11.887 -10.373 1.00 90.44 113 THR A CA 1
ATOM 893 C C . THR A 1 113 ? 13.027 12.158 -11.765 1.00 90.44 113 THR A C 1
ATOM 895 O O . THR A 1 113 ? 13.514 11.221 -12.404 1.00 90.44 113 THR A O 1
ATOM 898 N N . PRO A 1 114 ? 13.013 13.414 -12.254 1.00 91.69 114 PRO A N 1
ATOM 899 C CA . PRO A 1 114 ? 13.516 13.751 -13.584 1.00 91.69 114 PRO A CA 1
ATOM 900 C C . PRO A 1 114 ? 14.934 13.248 -13.852 1.00 91.69 114 PRO A C 1
ATOM 902 O O . PRO A 1 114 ? 15.859 13.514 -13.082 1.00 91.69 114 PRO A O 1
ATOM 905 N N . LEU A 1 115 ? 15.108 12.527 -14.961 1.00 91.62 115 LEU A N 1
ATOM 906 C CA . LEU A 1 115 ? 16.411 12.028 -15.396 1.00 91.62 115 LEU A CA 1
ATOM 907 C C . LEU A 1 115 ? 17.320 13.173 -15.864 1.00 91.62 115 LEU A C 1
ATOM 909 O O . LEU A 1 115 ? 16.897 14.060 -16.608 1.00 91.62 115 LEU A O 1
ATOM 913 N N . ALA A 1 116 ? 18.592 13.115 -15.461 1.00 90.50 116 ALA A N 1
ATOM 914 C CA . ALA A 1 116 ? 19.615 14.065 -15.890 1.00 90.50 116 ALA A CA 1
ATOM 915 C C . ALA A 1 116 ? 19.897 13.981 -17.407 1.00 90.50 116 ALA A C 1
ATOM 917 O O . ALA A 1 116 ? 19.626 12.945 -18.027 1.00 90.50 116 ALA A O 1
ATOM 918 N N . PRO A 1 117 ? 20.491 15.033 -18.005 1.00 89.69 117 PRO A N 1
ATOM 919 C CA . PRO A 1 117 ? 20.876 15.016 -19.410 1.00 89.69 117 PRO A CA 1
ATOM 920 C C . PRO A 1 117 ? 21.734 13.812 -19.797 1.00 89.69 117 PRO A C 1
ATOM 922 O O . PRO A 1 117 ? 22.640 13.413 -19.062 1.00 89.69 117 PRO A O 1
ATOM 925 N N . GLY A 1 118 ? 21.422 13.213 -20.947 1.00 88.38 118 GLY A N 1
ATOM 926 C CA . GLY A 1 118 ? 22.102 12.014 -21.449 1.00 88.38 118 GLY A CA 1
ATOM 927 C C . GLY A 1 118 ? 21.847 10.714 -20.668 1.00 88.38 118 GLY A C 1
ATOM 928 O O . GLY A 1 118 ? 22.459 9.697 -20.993 1.00 88.38 118 GLY A O 1
ATOM 929 N N . CYS A 1 119 ? 20.964 10.708 -19.662 1.00 91.69 119 CYS A N 1
ATOM 930 C CA . CYS A 1 119 ? 20.598 9.492 -18.935 1.00 91.69 119 CYS A CA 1
ATOM 931 C C . CYS A 1 119 ? 19.378 8.785 -19.538 1.00 91.69 119 CYS A C 1
ATOM 933 O O . CYS A 1 119 ? 18.481 9.417 -20.095 1.00 91.69 119 CYS A O 1
ATOM 935 N N . ALA A 1 120 ? 19.317 7.464 -19.358 1.00 92.19 120 ALA A N 1
ATOM 936 C CA . ALA A 1 120 ? 18.158 6.654 -19.696 1.00 92.19 120 ALA A CA 1
ATOM 937 C C . ALA A 1 120 ? 17.915 5.531 -18.677 1.00 92.19 120 ALA A C 1
ATOM 939 O O . ALA A 1 120 ? 18.842 5.004 -18.051 1.00 92.19 120 ALA A O 1
ATOM 940 N N . ARG A 1 121 ? 16.645 5.142 -18.552 1.00 93.44 121 ARG A N 1
ATOM 941 C CA . ARG A 1 121 ? 16.172 4.013 -17.745 1.00 93.44 121 ARG A CA 1
ATOM 942 C C . ARG A 1 121 ? 15.148 3.206 -18.532 1.00 93.44 121 ARG A C 1
ATOM 944 O O . ARG A 1 121 ? 14.291 3.785 -19.191 1.00 93.44 121 ARG A O 1
ATOM 951 N N . ALA A 1 122 ? 15.189 1.886 -18.390 1.00 94.62 122 ALA A N 1
ATOM 952 C CA . ALA A 1 122 ? 14.136 0.996 -18.854 1.00 94.62 122 ALA A CA 1
ATOM 953 C C . ALA A 1 122 ? 13.783 -0.053 -17.791 1.00 94.62 122 ALA A C 1
ATOM 955 O O . ALA A 1 122 ? 14.677 -0.668 -17.202 1.00 94.62 122 ALA A O 1
ATOM 956 N N . VAL A 1 123 ? 12.487 -0.269 -17.566 1.00 95.69 123 VAL A N 1
ATOM 957 C CA . VAL A 1 123 ? 11.949 -1.302 -16.662 1.00 95.69 123 VAL A CA 1
ATOM 958 C C . VAL A 1 123 ? 10.776 -2.027 -17.314 1.00 95.69 123 VAL A C 1
ATOM 960 O O . VAL A 1 123 ? 10.038 -1.421 -18.088 1.00 95.69 123 VAL A O 1
ATOM 963 N N . ILE A 1 124 ? 10.580 -3.300 -16.978 1.00 96.75 124 ILE A N 1
ATOM 964 C CA . ILE A 1 124 ? 9.328 -4.020 -17.247 1.00 96.75 124 ILE A CA 1
ATOM 965 C C . ILE A 1 124 ? 8.500 -4.008 -15.969 1.00 96.75 124 ILE A C 1
ATOM 967 O O . ILE A 1 124 ? 9.018 -4.352 -14.908 1.00 96.75 124 ILE A O 1
ATOM 971 N N . ALA A 1 125 ? 7.233 -3.624 -16.083 1.00 96.75 125 ALA A N 1
ATOM 972 C CA . ALA A 1 125 ? 6.256 -3.710 -15.013 1.00 96.75 125 ALA A CA 1
ATOM 973 C C . ALA A 1 125 ? 5.354 -4.934 -15.199 1.00 96.75 125 ALA A C 1
ATOM 975 O O . ALA A 1 125 ? 4.863 -5.197 -16.302 1.00 96.75 125 ALA A O 1
ATOM 976 N N . PHE A 1 126 ? 5.111 -5.633 -14.097 1.00 97.94 126 PHE A N 1
ATOM 977 C CA . PHE A 1 126 ? 4.172 -6.737 -13.977 1.00 97.94 126 PHE A CA 1
ATOM 978 C C . PHE A 1 126 ? 3.121 -6.395 -12.923 1.00 97.94 126 PHE A C 1
ATOM 980 O O . PHE A 1 126 ? 3.453 -5.828 -11.879 1.00 97.94 126 PHE A O 1
ATOM 987 N N . LYS A 1 127 ? 1.873 -6.766 -13.199 1.00 97.25 127 LYS A N 1
ATOM 988 C CA . LYS A 1 127 ? 0.766 -6.731 -12.242 1.00 97.25 127 LYS A CA 1
ATOM 989 C C . LYS A 1 127 ? 0.565 -8.123 -11.652 1.00 97.25 127 LYS A C 1
ATOM 991 O O . LYS A 1 127 ? 0.689 -9.119 -12.364 1.00 97.25 127 LYS A O 1
ATOM 996 N N . LEU A 1 128 ? 0.287 -8.190 -10.357 1.00 97.00 128 LEU A N 1
ATOM 997 C CA . LEU A 1 128 ? 0.099 -9.435 -9.624 1.00 97.00 128 LEU A CA 1
ATOM 998 C C . LEU A 1 128 ? -1.311 -9.444 -9.064 1.00 97.00 128 LEU A C 1
ATOM 1000 O O . LEU A 1 128 ? -1.675 -8.571 -8.277 1.00 97.00 128 LEU A O 1
ATOM 1004 N N . PHE A 1 129 ? -2.092 -10.424 -9.497 1.00 94.25 129 PHE A N 1
ATOM 1005 C CA . PHE A 1 129 ? -3.477 -10.583 -9.089 1.00 94.25 129 PHE A CA 1
ATOM 1006 C C . PHE A 1 129 ? -3.599 -11.763 -8.144 1.00 94.25 129 PHE A C 1
ATOM 1008 O O . PHE A 1 129 ? -3.099 -12.837 -8.477 1.00 94.25 129 PHE A O 1
ATOM 1015 N N . SER A 1 130 ? -4.266 -11.586 -7.006 1.00 90.75 130 SER A N 1
ATOM 1016 C CA . SER A 1 130 ? -4.516 -12.692 -6.086 1.00 90.75 130 SER A CA 1
ATOM 1017 C C . SER A 1 130 ? -5.303 -13.796 -6.789 1.00 90.75 130 SER A C 1
ATOM 1019 O O . SER A 1 130 ? -6.269 -13.539 -7.514 1.00 90.75 130 SER A O 1
ATOM 1021 N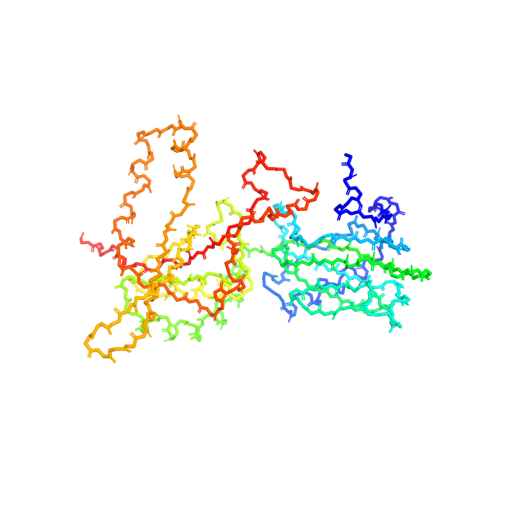 N . THR A 1 131 ? -4.857 -15.028 -6.588 1.00 88.69 131 THR A N 1
ATOM 1022 C CA . THR A 1 131 ? -5.588 -16.247 -6.955 1.00 88.69 131 THR A CA 1
ATOM 1023 C C . THR A 1 131 ? -5.850 -17.132 -5.749 1.00 88.69 131 THR A C 1
ATOM 1025 O O . THR A 1 131 ? -6.309 -18.258 -5.920 1.00 88.69 131 THR A O 1
ATOM 1028 N N . GLU A 1 132 ? -5.491 -16.658 -4.560 1.00 78.06 132 GLU A N 1
ATOM 1029 C CA . GLU A 1 132 ? -5.617 -17.420 -3.329 1.00 78.06 132 GLU A CA 1
ATOM 1030 C C . GLU A 1 132 ? -7.100 -17.637 -3.016 1.00 78.06 132 GLU A C 1
ATOM 1032 O O . GLU A 1 132 ? -7.916 -16.715 -3.118 1.00 78.06 132 GLU A O 1
ATOM 1037 N N . ASP A 1 133 ? -7.450 -18.872 -2.662 1.00 74.25 133 ASP A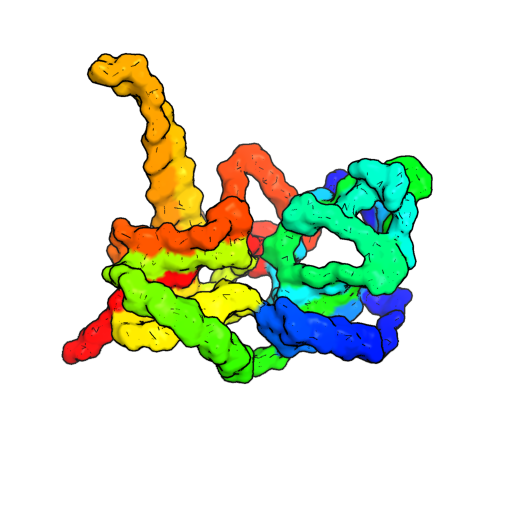 N 1
ATOM 1038 C CA . ASP A 1 133 ? -8.758 -19.144 -2.083 1.00 74.25 133 ASP A CA 1
ATOM 1039 C C . ASP A 1 133 ? -8.824 -18.432 -0.717 1.00 74.25 133 ASP A C 1
ATOM 1041 O O . ASP A 1 133 ? -7.885 -18.578 0.077 1.00 74.25 133 ASP A O 1
ATOM 1045 N N . PRO A 1 134 ? -9.884 -17.655 -0.417 1.00 69.25 134 PRO A N 1
ATOM 1046 C CA . PRO A 1 134 ? -10.019 -16.960 0.862 1.00 69.25 134 PRO A CA 1
ATOM 1047 C C . PRO A 1 134 ? -9.804 -17.860 2.090 1.00 69.25 134 PRO A C 1
ATOM 1049 O O . PRO A 1 134 ? -9.242 -17.402 3.089 1.00 69.25 134 PRO A O 1
ATOM 1052 N N . ASP A 1 135 ? -10.195 -19.136 2.016 1.00 67.06 135 ASP A N 1
ATOM 1053 C CA . ASP A 1 135 ? -10.053 -20.091 3.119 1.00 67.06 135 ASP A CA 1
ATOM 1054 C C . ASP A 1 135 ? -8.597 -20.577 3.290 1.00 67.06 135 ASP A C 1
ATOM 1056 O O . ASP A 1 135 ? -8.109 -20.766 4.414 1.00 67.06 135 ASP A O 1
ATOM 1060 N N . GLU A 1 136 ? -7.860 -20.741 2.187 1.00 65.88 136 GLU A N 1
ATOM 1061 C CA . GLU A 1 136 ? -6.436 -21.106 2.212 1.00 65.88 136 GLU A CA 1
ATOM 1062 C C . GLU A 1 136 ? -5.568 -19.927 2.675 1.00 65.88 136 GLU A C 1
ATOM 1064 O O . GLU A 1 136 ? -4.727 -20.097 3.567 1.00 65.88 136 GLU A O 1
ATOM 1069 N N . ALA A 1 137 ? -5.855 -18.717 2.180 1.00 67.00 137 ALA A N 1
ATOM 1070 C CA . ALA A 1 137 ? -5.214 -17.479 2.625 1.00 67.00 137 ALA A CA 1
ATOM 1071 C C . ALA A 1 137 ? -5.370 -17.286 4.139 1.00 67.00 137 ALA A C 1
ATOM 1073 O O . ALA A 1 137 ? -4.399 -17.026 4.860 1.00 67.00 137 ALA A O 1
ATOM 1074 N N . ALA A 1 138 ? -6.589 -17.488 4.650 1.00 66.69 138 ALA A N 1
ATOM 1075 C CA . ALA A 1 138 ? -6.883 -17.387 6.073 1.00 66.69 138 ALA A CA 1
ATOM 1076 C C . ALA A 1 138 ? -6.055 -18.371 6.913 1.00 66.69 138 ALA A C 1
ATOM 1078 O O . ALA A 1 138 ? -5.654 -18.027 8.026 1.00 66.69 138 ALA A O 1
ATOM 1079 N N . THR A 1 139 ? -5.747 -19.559 6.386 1.00 68.38 139 THR A N 1
ATOM 1080 C CA . THR A 1 139 ? -4.962 -20.586 7.088 1.00 68.38 139 THR A CA 1
ATOM 1081 C C . THR A 1 139 ? -3.485 -20.200 7.206 1.00 68.38 139 THR A C 1
ATOM 1083 O O . THR A 1 139 ? -2.919 -20.267 8.301 1.00 68.38 139 THR A O 1
ATOM 1086 N N . CYS A 1 140 ? -2.860 -19.747 6.114 1.00 67.69 140 CYS A N 1
ATOM 1087 C CA . CYS A 1 140 ? -1.474 -19.261 6.122 1.00 67.69 140 CYS A CA 1
ATOM 1088 C C . CYS A 1 140 ? -1.301 -18.068 7.075 1.00 67.69 140 CYS A C 1
ATOM 1090 O O . CYS A 1 140 ? -0.358 -18.016 7.868 1.00 67.69 140 CYS A O 1
ATOM 1092 N N . VAL A 1 141 ? -2.255 -17.136 7.040 1.00 76.12 141 VAL A N 1
ATOM 1093 C CA . VAL A 1 141 ? -2.281 -15.956 7.908 1.00 76.12 141 VAL A CA 1
ATOM 1094 C C . VAL A 1 141 ? -2.549 -16.333 9.369 1.00 76.12 141 VAL A C 1
ATOM 1096 O O . VAL A 1 141 ? -1.940 -15.753 10.268 1.00 76.12 141 VAL A O 1
ATOM 1099 N N . ALA A 1 142 ? -3.412 -17.320 9.634 1.00 72.75 142 ALA A N 1
ATOM 1100 C CA . ALA A 1 142 ? -3.749 -17.752 10.991 1.00 72.75 142 ALA A CA 1
ATOM 1101 C C . ALA A 1 142 ? -2.530 -18.256 11.777 1.00 72.75 142 ALA A C 1
ATOM 1103 O O . ALA A 1 142 ? -2.426 -17.962 12.964 1.00 72.75 142 ALA A O 1
ATOM 1104 N N . ALA A 1 143 ? -1.577 -18.928 11.124 1.00 71.94 143 ALA A N 1
ATOM 1105 C CA . ALA A 1 143 ? -0.348 -19.381 11.781 1.00 71.94 143 ALA A CA 1
ATOM 1106 C C . ALA A 1 143 ? 0.531 -18.215 12.280 1.00 71.94 143 ALA A C 1
ATOM 1108 O O . ALA A 1 143 ? 1.164 -18.320 13.327 1.00 71.94 143 ALA A O 1
ATOM 1109 N N . ALA A 1 144 ? 0.555 -17.089 11.557 1.00 76.69 144 ALA A N 1
ATOM 1110 C CA . ALA A 1 144 ? 1.253 -15.870 11.982 1.00 76.69 144 ALA A CA 1
ATOM 1111 C C . ALA A 1 144 ? 0.436 -15.032 12.987 1.00 76.69 144 ALA A C 1
ATOM 1113 O O . ALA A 1 144 ? 0.982 -14.173 13.679 1.00 76.69 144 ALA A O 1
ATOM 1114 N N . ALA A 1 145 ? -0.874 -15.271 13.072 1.00 86.38 145 ALA A N 1
ATOM 1115 C CA . ALA A 1 145 ? -1.797 -14.492 13.886 1.00 86.38 145 ALA A CA 1
ATOM 1116 C C . ALA A 1 145 ? -1.750 -14.831 15.384 1.00 86.38 145 ALA A C 1
ATOM 1118 O O . ALA A 1 145 ? -2.161 -13.997 16.188 1.00 86.38 145 ALA A O 1
ATOM 1119 N N . ASP A 1 146 ? -1.235 -15.999 15.782 1.00 86.00 146 ASP A N 1
ATOM 1120 C CA . ASP A 1 146 ? -1.189 -16.420 17.192 1.00 86.00 146 ASP A CA 1
ATOM 1121 C C . ASP A 1 146 ? -0.381 -15.452 18.076 1.00 86.00 146 ASP A C 1
ATOM 1123 O O . ASP A 1 146 ? -0.814 -15.082 19.173 1.00 86.00 146 ASP A O 1
ATOM 1127 N N . GLU A 1 147 ? 0.773 -14.983 17.588 1.00 85.06 147 GLU A N 1
ATOM 1128 C CA . GLU A 1 147 ? 1.599 -14.012 18.314 1.00 85.06 147 GLU A CA 1
ATOM 1129 C C . GLU A 1 147 ? 0.876 -12.666 18.439 1.00 85.06 147 GLU A C 1
ATOM 1131 O O . GLU A 1 147 ? 0.758 -12.122 19.540 1.00 85.06 147 GLU A O 1
ATOM 1136 N N . ALA A 1 148 ? 0.306 -12.163 17.340 1.00 89.38 148 ALA A N 1
ATOM 1137 C CA . ALA A 1 148 ? -0.468 -10.926 17.348 1.00 89.38 148 ALA A CA 1
ATOM 1138 C C . ALA A 1 148 ? -1.684 -11.030 18.285 1.00 89.38 148 ALA A C 1
ATOM 1140 O O . ALA A 1 148 ? -1.936 -10.125 19.082 1.00 89.38 148 ALA A O 1
ATOM 1141 N N . LYS A 1 149 ? -2.396 -12.163 18.272 1.00 92.12 149 LYS A N 1
ATOM 1142 C CA . LYS A 1 149 ? -3.541 -12.431 19.150 1.00 92.12 149 LYS A CA 1
ATOM 1143 C C . LYS A 1 149 ? -3.151 -12.328 20.618 1.00 92.12 149 LYS A C 1
ATOM 1145 O O . LYS A 1 149 ? -3.908 -11.742 21.393 1.00 92.12 149 LYS A O 1
ATOM 1150 N N . SER A 1 150 ? -1.981 -12.852 20.989 1.00 89.69 150 SER A N 1
ATOM 1151 C CA . SER A 1 150 ? -1.504 -12.816 22.375 1.00 89.69 150 SER A CA 1
ATOM 1152 C C . SER A 1 150 ? -1.383 -11.394 22.929 1.00 89.69 150 SER A C 1
ATOM 1154 O O . SER A 1 150 ? -1.653 -11.178 24.106 1.00 89.69 150 SER A O 1
ATOM 1156 N N . VAL A 1 151 ? -1.063 -10.423 22.069 1.00 90.06 151 VAL A N 1
ATOM 1157 C CA . VAL A 1 151 ? -0.995 -9.000 22.418 1.00 90.06 151 VAL A CA 1
ATOM 1158 C C . VAL A 1 151 ? -2.381 -8.358 22.374 1.00 90.06 151 VAL A C 1
ATOM 1160 O O . VAL A 1 151 ? -2.763 -7.625 23.285 1.00 90.06 151 VAL A O 1
ATOM 1163 N N . LEU A 1 152 ? -3.160 -8.631 21.323 1.00 92.69 152 LEU A N 1
ATOM 1164 C CA . LEU A 1 152 ? -4.464 -7.995 21.119 1.00 92.69 152 LEU A CA 1
ATOM 1165 C C . LEU A 1 152 ? -5.502 -8.382 22.176 1.00 92.69 152 LEU A C 1
ATOM 1167 O O . LEU A 1 152 ? -6.355 -7.565 22.523 1.00 92.69 152 LEU A O 1
ATOM 1171 N N . GLN A 1 153 ? -5.441 -9.606 22.705 1.00 93.12 153 GLN A N 1
ATOM 1172 C CA . GLN A 1 153 ? -6.386 -10.080 23.720 1.00 93.12 153 GLN A CA 1
ATOM 1173 C C . GLN A 1 153 ? -6.284 -9.321 25.054 1.00 93.12 153 GLN A C 1
ATOM 1175 O O . GLN A 1 153 ? -7.267 -9.298 25.800 1.00 93.12 153 GLN A O 1
ATOM 1180 N N . ASP A 1 154 ? -5.141 -8.688 25.334 1.00 92.19 154 ASP A N 1
ATOM 1181 C CA . ASP A 1 154 ? -4.886 -7.949 26.576 1.00 92.19 154 ASP A CA 1
ATOM 1182 C C . ASP A 1 154 ? -5.342 -6.485 26.494 1.00 92.19 154 ASP A C 1
ATOM 1184 O O . ASP A 1 154 ? -5.449 -5.797 27.513 1.00 92.19 154 ASP A O 1
ATOM 1188 N N . ILE A 1 155 ? -5.664 -5.996 25.292 1.00 93.12 155 ILE A N 1
ATOM 1189 C CA . ILE A 1 155 ? -6.154 -4.633 25.097 1.00 93.12 155 ILE A CA 1
ATOM 1190 C C . ILE A 1 155 ? -7.609 -4.542 25.601 1.00 93.12 155 ILE A C 1
ATOM 1192 O O . ILE A 1 155 ? -8.456 -5.365 25.224 1.00 93.12 155 ILE A O 1
ATOM 1196 N N . PRO A 1 156 ? -7.950 -3.552 26.450 1.00 91.69 156 PRO A N 1
ATOM 1197 C CA . PRO A 1 156 ? -9.331 -3.315 26.860 1.00 91.69 156 PRO A CA 1
ATOM 1198 C C . PRO A 1 156 ? -10.228 -3.014 25.655 1.00 91.69 156 PRO A C 1
ATOM 1200 O O . PRO A 1 156 ? -9.886 -2.198 24.804 1.00 91.69 156 PRO A O 1
ATOM 1203 N N . ARG A 1 157 ? -11.396 -3.662 25.586 1.00 90.38 157 ARG A N 1
ATOM 1204 C CA . ARG A 1 157 ? -12.388 -3.412 24.529 1.00 90.38 157 ARG A CA 1
ATOM 1205 C C . ARG A 1 157 ? -13.318 -2.256 24.940 1.00 90.38 157 ARG A C 1
ATOM 1207 O O . ARG A 1 157 ? -13.668 -2.179 26.119 1.00 90.38 157 ARG A O 1
ATOM 1214 N N . PRO A 1 158 ? -13.819 -1.446 23.990 1.00 92.62 158 PRO A N 1
ATOM 1215 C CA . PRO A 1 158 ? -13.481 -1.453 22.565 1.00 92.62 158 PRO A CA 1
ATOM 1216 C C . PRO A 1 158 ? -12.095 -0.850 22.294 1.00 92.62 158 PRO A C 1
ATOM 1218 O O . PRO A 1 158 ? -11.649 0.029 23.024 1.00 92.62 158 PRO A O 1
ATOM 1221 N N . PHE A 1 159 ? -11.449 -1.283 21.214 1.00 93.88 159 PHE A N 1
ATOM 1222 C CA . PHE A 1 159 ? -10.220 -0.665 20.713 1.00 93.88 159 PHE A CA 1
ATOM 1223 C C . PHE A 1 159 ? -10.174 -0.693 19.187 1.00 93.88 159 PHE A C 1
ATOM 1225 O O . PHE A 1 159 ? -10.859 -1.489 18.541 1.00 93.88 159 PHE A O 1
ATOM 1232 N N . GLY A 1 160 ? -9.354 0.182 18.614 1.00 94.12 160 GLY A N 1
ATOM 1233 C CA . GLY A 1 160 ? -9.096 0.238 17.186 1.00 94.12 160 GLY A CA 1
ATOM 1234 C C . GLY A 1 160 ? -7.616 0.102 16.844 1.00 94.12 160 GLY A C 1
ATOM 1235 O O . GLY A 1 160 ? -6.747 0.509 17.613 1.00 94.12 160 GLY A O 1
ATOM 1236 N N . ILE A 1 161 ? -7.324 -0.443 15.669 1.00 94.25 161 ILE A N 1
ATOM 1237 C CA . ILE A 1 161 ? -5.975 -0.542 15.107 1.00 94.25 161 ILE A CA 1
ATOM 1238 C C . ILE A 1 161 ? -6.010 0.083 13.724 1.00 94.25 161 ILE A C 1
ATOM 1240 O O . ILE A 1 161 ? -6.719 -0.409 12.852 1.00 94.25 161 ILE A O 1
ATOM 1244 N N . ILE A 1 162 ? -5.272 1.169 13.527 1.00 93.56 162 ILE A N 1
ATOM 1245 C CA . ILE A 1 162 ? -5.101 1.791 12.215 1.00 93.56 162 ILE A CA 1
ATOM 1246 C C . ILE A 1 162 ? -4.230 0.861 11.368 1.00 93.56 162 ILE A C 1
ATOM 1248 O O . ILE A 1 162 ? -3.158 0.441 11.808 1.00 93.56 162 ILE A O 1
ATOM 1252 N N . LEU A 1 163 ? -4.727 0.530 10.178 1.00 93.06 163 LEU A N 1
ATOM 1253 C CA . LEU A 1 163 ? -4.062 -0.353 9.229 1.00 93.06 163 LEU A CA 1
ATOM 1254 C C . LEU A 1 163 ? -2.880 0.343 8.558 1.00 93.06 163 LEU A C 1
ATOM 1256 O O . LEU A 1 163 ? -2.918 1.550 8.322 1.00 93.06 163 LEU A O 1
ATOM 1260 N N . SER A 1 164 ? -1.847 -0.435 8.245 1.00 89.50 164 SER A N 1
ATOM 1261 C CA . SER A 1 164 ? -0.609 0.058 7.637 1.00 89.50 164 SER A CA 1
ATOM 1262 C C . SER A 1 164 ? -0.796 0.376 6.157 1.00 89.50 164 SER A C 1
ATOM 1264 O O . SER A 1 164 ? -0.241 1.358 5.656 1.00 89.50 164 SER A O 1
ATOM 1266 N N . HIS A 1 165 ? -1.584 -0.440 5.455 1.00 88.94 165 HIS A N 1
ATOM 1267 C CA . HIS A 1 165 ? -1.958 -0.189 4.074 1.00 88.94 165 HIS A CA 1
ATOM 1268 C C . HIS A 1 165 ? -3.224 0.659 3.996 1.00 88.94 165 HIS A C 1
ATOM 1270 O O . HIS A 1 165 ? -3.990 0.831 4.950 1.00 88.94 165 HIS A O 1
ATOM 1276 N N . LYS A 1 166 ? -3.421 1.216 2.807 1.00 87.75 166 LYS A N 1
ATOM 1277 C CA . LYS A 1 166 ? -4.611 1.974 2.457 1.00 87.75 166 LYS A CA 1
ATOM 1278 C C . LYS A 1 166 ? -5.436 1.131 1.499 1.00 87.75 166 LYS A C 1
ATOM 1280 O O . LYS A 1 166 ? -4.872 0.474 0.630 1.00 87.75 166 LYS A O 1
ATOM 1285 N N . TYR A 1 167 ? -6.753 1.201 1.630 1.00 87.88 167 TYR A N 1
ATOM 1286 C CA . TYR A 1 167 ? -7.679 0.340 0.898 1.00 87.88 167 TYR A CA 1
ATOM 1287 C C . TYR A 1 167 ? -8.767 1.158 0.216 1.00 87.88 167 TYR A C 1
ATOM 1289 O O . TYR A 1 167 ? -9.039 2.302 0.590 1.00 87.88 167 TYR A O 1
ATOM 1297 N N . SER A 1 168 ? -9.381 0.578 -0.809 1.00 85.38 168 SER A N 1
ATOM 1298 C CA . SER A 1 168 ? -10.512 1.186 -1.502 1.00 85.38 168 SER A CA 1
ATOM 1299 C C . SER A 1 168 ? -11.784 1.140 -0.660 1.00 85.38 168 SER A C 1
ATOM 1301 O O . SER A 1 168 ? -11.969 0.240 0.156 1.00 85.38 168 SER A O 1
ATOM 1303 N N . MET A 1 169 ? -12.705 2.076 -0.903 1.00 83.31 169 MET A N 1
ATOM 1304 C CA . MET A 1 169 ? -14.015 2.068 -0.247 1.00 83.31 169 MET A CA 1
ATOM 1305 C C . MET A 1 169 ? -14.738 0.730 -0.473 1.00 83.31 169 MET A C 1
ATOM 1307 O O . MET A 1 169 ? -14.904 0.305 -1.614 1.00 83.31 169 MET A O 1
ATOM 1311 N N . GLY A 1 170 ? -15.229 0.116 0.605 1.00 81.56 170 GLY A N 1
ATOM 1312 C CA . GLY A 1 170 ? -15.936 -1.171 0.564 1.00 81.56 170 GLY A CA 1
ATOM 1313 C C . GLY A 1 170 ? -15.077 -2.403 0.862 1.00 81.56 170 GLY A C 1
ATOM 1314 O O . GLY A 1 170 ? -15.610 -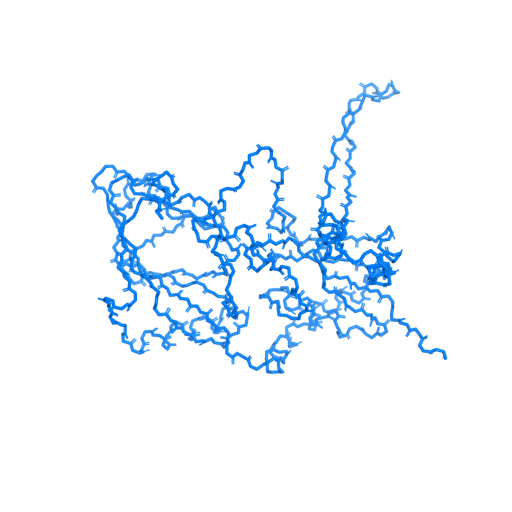3.504 0.838 1.00 81.56 170 GLY A O 1
ATOM 1315 N N . THR A 1 171 ? -13.787 -2.249 1.178 1.00 86.00 171 THR A N 1
ATOM 1316 C CA . THR A 1 171 ? -12.970 -3.361 1.691 1.00 86.00 171 THR A CA 1
ATOM 1317 C C . THR A 1 171 ? -13.489 -3.849 3.051 1.00 86.00 171 THR A C 1
ATOM 1319 O O . THR A 1 171 ? -13.550 -3.066 4.003 1.00 86.00 171 THR A O 1
ATOM 1322 N N . GLU A 1 172 ? -13.847 -5.136 3.136 1.00 81.50 172 GLU A N 1
ATOM 1323 C CA . GLU A 1 172 ? -14.424 -5.770 4.338 1.00 81.50 172 GLU A CA 1
ATOM 1324 C C . GLU A 1 172 ? -13.616 -6.951 4.893 1.00 81.50 172 GLU A C 1
ATOM 1326 O O . GLU A 1 172 ? -13.659 -7.181 6.102 1.00 81.50 172 GLU A O 1
ATOM 1331 N N . ASP A 1 173 ? -12.879 -7.671 4.043 1.00 80.00 173 ASP A N 1
ATOM 1332 C CA . ASP A 1 173 ? -12.199 -8.926 4.406 1.00 80.00 173 ASP A CA 1
ATOM 1333 C C . ASP A 1 173 ? -10.823 -9.104 3.747 1.00 80.00 173 ASP A C 1
ATOM 1335 O O . ASP A 1 173 ? -9.945 -9.755 4.311 1.00 80.00 173 ASP A O 1
ATOM 1339 N N . GLU A 1 174 ? -10.620 -8.507 2.574 1.00 82.44 174 GLU A N 1
ATOM 1340 C CA . GLU A 1 174 ? -9.404 -8.643 1.771 1.00 82.44 174 GLU A CA 1
ATOM 1341 C C . GLU A 1 174 ? -8.376 -7.585 2.194 1.00 82.44 174 GLU A C 1
ATOM 1343 O O . GLU A 1 174 ? -8.409 -6.447 1.723 1.00 82.44 174 GLU A O 1
ATOM 1348 N N . LEU A 1 175 ? -7.501 -7.946 3.138 1.00 89.25 175 LEU A N 1
ATOM 1349 C CA . LEU A 1 175 ? -6.384 -7.107 3.578 1.00 89.25 175 LEU A CA 1
ATOM 1350 C C . LEU A 1 175 ? -5.041 -7.687 3.136 1.00 89.25 175 LEU A C 1
ATOM 1352 O O . LEU A 1 175 ? -4.901 -8.898 2.977 1.00 89.25 175 LEU A O 1
ATOM 1356 N N . ASP A 1 176 ? -4.042 -6.814 3.037 1.00 88.25 176 ASP A N 1
ATOM 1357 C CA . ASP A 1 176 ? -2.702 -7.151 2.569 1.00 88.25 176 ASP A CA 1
ATOM 1358 C C . ASP A 1 176 ? -1.679 -7.188 3.715 1.00 88.25 176 ASP A C 1
ATOM 1360 O O . ASP A 1 176 ? -1.746 -6.445 4.706 1.00 88.25 176 ASP A O 1
ATOM 1364 N N . GLY A 1 177 ? -0.671 -8.048 3.563 1.00 88.56 177 GLY A N 1
ATOM 1365 C CA . GLY A 1 177 ? 0.503 -8.092 4.429 1.00 88.56 177 GLY A CA 1
ATOM 1366 C C . GLY A 1 177 ? 0.176 -8.231 5.919 1.00 88.56 177 GLY A C 1
ATOM 1367 O O . GLY A 1 177 ? -0.555 -9.120 6.353 1.00 88.56 177 GLY A O 1
ATOM 1368 N N . TYR A 1 178 ? 0.759 -7.340 6.724 1.00 88.69 178 TYR A N 1
ATOM 1369 C CA . TYR A 1 178 ? 0.589 -7.339 8.179 1.00 88.69 178 TYR A CA 1
ATOM 1370 C C . TYR A 1 178 ? -0.856 -7.059 8.613 1.00 88.69 178 TYR A C 1
ATOM 1372 O O . TYR A 1 178 ? -1.294 -7.548 9.653 1.00 88.69 178 TYR A O 1
ATOM 1380 N N . ASP A 1 179 ? -1.622 -6.312 7.819 1.00 92.38 179 ASP A N 1
ATOM 1381 C CA . ASP A 1 179 ? -2.998 -5.974 8.173 1.00 92.38 179 ASP A CA 1
ATOM 1382 C C . ASP A 1 179 ? -3.897 -7.219 8.151 1.00 92.38 179 ASP A C 1
ATOM 1384 O O . ASP A 1 179 ? -4.744 -7.377 9.032 1.00 92.38 179 ASP A O 1
ATOM 1388 N N . ALA A 1 180 ? -3.651 -8.150 7.218 1.00 91.00 180 ALA A N 1
ATOM 1389 C CA . ALA A 1 180 ? -4.311 -9.456 7.175 1.00 91.00 180 ALA A CA 1
ATOM 1390 C C . ALA A 1 180 ? -4.049 -10.271 8.450 1.00 91.00 180 ALA A C 1
ATOM 1392 O O . ALA A 1 180 ? -4.974 -10.831 9.044 1.00 91.00 180 ALA A O 1
ATOM 1393 N N . VAL A 1 181 ? -2.794 -10.283 8.917 1.00 90.94 181 VAL A N 1
ATOM 1394 C CA . VAL A 1 181 ? -2.388 -10.960 10.161 1.00 90.94 181 VAL A CA 1
ATOM 1395 C C . VAL A 1 181 ? -3.115 -10.360 11.362 1.00 90.94 181 VAL A C 1
ATOM 1397 O O . VAL A 1 181 ? -3.685 -11.097 12.167 1.00 90.94 181 VAL A O 1
ATOM 1400 N N . MET A 1 182 ? -3.169 -9.030 11.456 1.00 92.75 182 MET A N 1
ATOM 1401 C CA . MET A 1 182 ? -3.866 -8.333 12.540 1.00 92.75 182 MET A CA 1
ATOM 1402 C C . MET A 1 182 ? -5.376 -8.578 12.522 1.00 92.75 182 MET A C 1
ATOM 1404 O O . MET A 1 182 ? -5.981 -8.742 13.583 1.00 92.75 182 MET A O 1
ATOM 1408 N N . LEU A 1 183 ? -5.992 -8.632 11.338 1.00 92.62 183 LEU A N 1
ATOM 1409 C CA . LEU A 1 183 ? -7.411 -8.948 11.195 1.00 92.62 183 LEU A CA 1
ATOM 1410 C C . LEU A 1 183 ? -7.715 -10.378 11.637 1.00 92.62 183 LEU A C 1
ATOM 1412 O O . LEU A 1 183 ? -8.650 -10.585 12.414 1.00 92.62 183 LEU A O 1
ATOM 1416 N N . SER A 1 184 ? -6.921 -11.351 11.179 1.00 91.81 184 SER A N 1
ATOM 1417 C CA . SER A 1 184 ? -7.061 -12.749 11.594 1.00 91.81 184 SER A CA 1
ATOM 1418 C C . SER A 1 184 ? -6.899 -12.881 13.109 1.00 91.81 184 SER A C 1
ATOM 1420 O O . SER A 1 184 ? -7.770 -13.436 13.779 1.00 91.81 184 SER A O 1
ATOM 1422 N N . ALA A 1 185 ? -5.865 -12.256 13.679 1.00 93.19 185 ALA A N 1
ATOM 1423 C CA . ALA A 1 185 ? -5.624 -12.245 15.118 1.00 93.19 185 ALA A CA 1
ATOM 1424 C C . ALA A 1 185 ? -6.801 -11.654 15.904 1.00 93.19 185 ALA A C 1
ATOM 1426 O O . ALA A 1 185 ? -7.252 -12.253 16.879 1.00 93.19 185 ALA A O 1
ATOM 1427 N N . ALA A 1 186 ? -7.336 -10.512 15.462 1.00 93.19 186 ALA A N 1
ATOM 1428 C CA . ALA A 1 186 ? -8.487 -9.874 16.091 1.00 93.19 186 ALA A CA 1
ATOM 1429 C C . ALA A 1 186 ? -9.739 -10.766 16.046 1.00 93.19 186 ALA A C 1
ATOM 1431 O O . ALA A 1 186 ? -10.463 -10.857 17.037 1.00 93.19 186 ALA A O 1
ATOM 1432 N N . ARG A 1 187 ? -9.993 -11.451 14.922 1.00 91.94 187 ARG A N 1
ATOM 1433 C CA . ARG A 1 187 ? -11.156 -12.343 14.745 1.00 91.94 187 ARG A CA 1
ATOM 1434 C C . ARG A 1 187 ? -11.100 -13.591 15.613 1.00 91.94 187 ARG A C 1
ATOM 1436 O O . ARG A 1 187 ? -12.141 -14.119 15.988 1.00 91.94 187 ARG A O 1
ATOM 1443 N N . GLN A 1 188 ? -9.902 -14.043 15.963 1.00 91.31 188 GLN A N 1
ATOM 1444 C CA . GLN A 1 188 ? -9.704 -15.184 16.852 1.00 91.31 188 GLN A CA 1
ATOM 1445 C C . GLN A 1 188 ? -9.906 -14.851 18.344 1.00 91.31 188 GLN A C 1
ATOM 1447 O O . GLN A 1 188 ? -9.776 -15.748 19.186 1.00 91.31 188 GLN A O 1
ATOM 1452 N N . ILE A 1 189 ? -10.174 -13.589 18.703 1.00 91.25 189 ILE A N 1
ATOM 1453 C CA . ILE A 1 189 ? -10.458 -13.179 20.083 1.00 91.25 189 ILE A CA 1
ATOM 1454 C C . ILE A 1 189 ? -11.919 -13.496 20.414 1.00 91.25 189 ILE A C 1
ATOM 1456 O O . ILE A 1 189 ? -12.849 -12.868 19.899 1.00 91.25 189 ILE A O 1
ATOM 1460 N N . GLU A 1 190 ? -12.120 -14.433 21.338 1.00 91.00 190 GLU A N 1
ATOM 1461 C CA . GLU A 1 190 ? -13.454 -14.844 21.774 1.00 91.00 190 GLU A CA 1
ATOM 1462 C C . GLU A 1 190 ? -14.264 -13.681 22.363 1.00 91.00 190 GLU A C 1
ATOM 1464 O O . GLU A 1 190 ? -13.737 -12.778 23.021 1.00 91.00 190 GLU A O 1
ATOM 1469 N N . GLY A 1 191 ? -15.578 -13.713 22.132 1.00 88.94 191 GLY A N 1
ATOM 1470 C CA . GLY A 1 191 ? -16.504 -12.732 22.696 1.00 88.94 191 GLY A CA 1
ATOM 1471 C C . GLY A 1 191 ? -16.333 -11.318 22.143 1.00 88.94 191 GLY A C 1
ATOM 1472 O O . GLY A 1 191 ? -16.758 -10.364 22.795 1.00 88.94 191 GLY A O 1
ATOM 1473 N N . THR A 1 192 ? -15.726 -11.157 20.965 1.00 90.56 192 THR A N 1
ATOM 1474 C CA . THR A 1 192 ? -15.616 -9.865 20.277 1.00 90.56 192 THR A CA 1
ATOM 1475 C C . THR A 1 192 ? -16.310 -9.887 18.918 1.00 90.56 192 THR A C 1
ATOM 1477 O O . THR A 1 192 ? -16.589 -10.941 18.351 1.00 90.56 192 THR A O 1
ATOM 1480 N N . SER A 1 193 ? -16.636 -8.703 18.406 1.00 90.69 193 SER A N 1
ATOM 1481 C CA . SER A 1 193 ? -17.039 -8.494 17.019 1.00 90.69 193 SER A CA 1
ATOM 1482 C C . SER A 1 193 ? -16.022 -7.559 16.377 1.00 90.69 193 SER A C 1
ATOM 1484 O O . SER A 1 193 ? -15.676 -6.524 16.950 1.00 90.69 193 SER A O 1
ATOM 1486 N N . VAL A 1 194 ? -15.523 -7.945 15.206 1.00 91.62 194 VAL A N 1
ATOM 1487 C CA . VAL A 1 194 ? -14.465 -7.228 14.492 1.00 91.62 194 VAL A CA 1
ATOM 1488 C C . VAL A 1 194 ? -15.049 -6.599 13.237 1.00 91.62 194 VAL A C 1
ATOM 1490 O O . VAL A 1 194 ? -15.791 -7.252 12.506 1.00 91.62 194 VAL A O 1
ATOM 1493 N N . ARG A 1 195 ? -14.723 -5.332 12.986 1.00 90.38 195 ARG A N 1
ATOM 1494 C CA . ARG A 1 195 ? -15.140 -4.596 11.787 1.00 90.38 195 ARG A CA 1
ATOM 1495 C C . ARG A 1 195 ? -13.945 -3.927 11.138 1.00 90.38 195 ARG A C 1
ATOM 1497 O O . ARG A 1 195 ? -13.101 -3.386 11.843 1.00 90.38 195 ARG A O 1
ATOM 1504 N N . ILE A 1 196 ? -13.921 -3.901 9.813 1.00 92.31 196 ILE A N 1
ATOM 1505 C CA . ILE A 1 196 ? -12.960 -3.109 9.049 1.00 92.31 196 ILE A CA 1
ATOM 1506 C C . ILE A 1 196 ? -13.670 -1.852 8.577 1.00 92.31 196 ILE A C 1
ATOM 1508 O O . ILE A 1 196 ? -14.779 -1.921 8.049 1.00 92.31 196 ILE A O 1
ATOM 1512 N N . ILE A 1 197 ? -13.080 -0.694 8.851 1.00 90.38 197 ILE A N 1
ATOM 1513 C CA . ILE A 1 197 ? -13.747 0.583 8.619 1.00 90.38 197 ILE A CA 1
ATOM 1514 C C . ILE A 1 197 ? -12.792 1.618 8.024 1.00 90.38 197 ILE A C 1
ATOM 1516 O O . ILE A 1 197 ? -11.671 1.765 8.512 1.00 90.38 197 ILE A O 1
ATOM 1520 N N . PRO A 1 198 ? -13.225 2.392 7.017 1.00 91.25 198 PRO A N 1
ATOM 1521 C CA . PRO A 1 198 ? -12.499 3.583 6.596 1.00 91.25 198 PRO A CA 1
ATOM 1522 C C . PRO A 1 198 ? -12.518 4.626 7.718 1.00 91.25 198 PRO A C 1
ATOM 1524 O O . PRO A 1 198 ? -13.548 4.832 8.376 1.00 91.25 198 PRO A O 1
ATOM 1527 N N . VAL A 1 199 ? -11.396 5.309 7.931 1.00 91.00 199 VAL A N 1
ATOM 1528 C CA . VAL A 1 199 ? -11.236 6.295 9.003 1.00 91.00 199 VAL A CA 1
ATOM 1529 C C . VAL A 1 199 ? -10.541 7.570 8.536 1.00 91.00 199 VAL A C 1
ATOM 1531 O O . VAL A 1 199 ? -9.718 7.575 7.627 1.00 91.00 199 VAL A O 1
ATOM 1534 N N . VAL A 1 200 ? -10.857 8.667 9.219 1.00 88.81 200 VAL A N 1
ATOM 1535 C CA . VAL A 1 200 ? -10.176 9.956 9.124 1.00 88.81 200 VAL A CA 1
ATOM 1536 C C . VAL A 1 200 ? -9.588 10.281 10.488 1.00 88.81 200 VAL A C 1
ATOM 1538 O O . VAL A 1 200 ? -10.298 10.304 11.497 1.00 88.81 200 VAL A O 1
ATOM 1541 N N . THR A 1 201 ? -8.292 10.573 10.507 1.00 86.38 201 THR A N 1
ATOM 1542 C CA . THR A 1 201 ? -7.572 10.961 11.720 1.00 86.38 201 THR A CA 1
ATOM 1543 C C . THR A 1 201 ? -7.354 12.465 11.723 1.00 86.38 201 THR A C 1
ATOM 1545 O O . THR A 1 201 ? -6.715 13.020 10.832 1.00 86.38 201 THR A O 1
ATOM 1548 N N . ARG A 1 202 ? -7.869 13.140 12.750 1.00 83.44 202 ARG A N 1
ATOM 1549 C CA . ARG A 1 202 ? -7.587 14.550 13.017 1.00 83.44 202 ARG A CA 1
ATOM 1550 C C . ARG A 1 202 ? -6.470 14.641 14.046 1.00 83.44 202 ARG A C 1
ATOM 1552 O O . ARG A 1 202 ? -6.603 14.081 15.130 1.00 83.44 202 ARG A O 1
ATOM 1559 N N . LEU A 1 203 ? -5.415 15.378 13.715 1.00 79.94 203 LEU A N 1
ATOM 1560 C CA . LEU A 1 203 ? -4.345 15.758 14.634 1.00 79.94 203 LEU A CA 1
ATOM 1561 C C . LEU A 1 203 ? -4.389 17.277 14.811 1.00 79.94 203 LEU A C 1
ATOM 1563 O O . LEU A 1 203 ? -4.348 18.013 13.825 1.00 79.94 203 LEU A O 1
ATOM 1567 N N . LEU A 1 204 ? -4.513 17.736 16.049 1.00 77.56 204 LEU A N 1
ATOM 1568 C CA . LEU A 1 204 ? -4.516 19.147 16.407 1.00 77.56 204 LEU A CA 1
ATOM 1569 C C . LEU A 1 204 ? -3.361 19.389 17.376 1.00 77.56 204 LEU A C 1
ATOM 1571 O O . LEU A 1 204 ? -3.296 18.756 18.427 1.00 77.56 204 LEU A O 1
ATOM 1575 N N . GLU A 1 205 ? -2.469 20.295 17.008 1.00 81.12 205 GLU A N 1
ATOM 1576 C CA . GLU A 1 205 ? -1.444 20.835 17.893 1.00 81.12 205 GLU A CA 1
ATOM 1577 C C . GLU A 1 205 ? -1.848 22.269 18.236 1.00 81.12 205 GLU A C 1
ATOM 1579 O O . GLU A 1 205 ? -1.993 23.106 17.344 1.00 81.12 205 GLU A O 1
ATOM 1584 N N . GLU A 1 206 ? -2.068 22.541 19.517 1.00 80.44 206 GLU A N 1
ATOM 1585 C CA . GLU A 1 206 ? -2.359 23.875 20.032 1.00 80.44 206 GLU A CA 1
ATOM 1586 C C . GLU A 1 206 ? -1.209 24.316 20.928 1.00 80.44 206 GLU A C 1
ATOM 1588 O O . GLU A 1 206 ? -0.858 23.634 21.889 1.00 80.44 206 GLU A O 1
ATOM 1593 N N . GLN A 1 207 ? -0.622 25.468 20.619 1.00 83.06 207 GLN A N 1
ATOM 1594 C CA . GLN A 1 207 ? 0.361 26.103 21.488 1.00 83.06 207 GLN A CA 1
ATOM 1595 C C . GLN A 1 207 ? -0.366 27.122 22.355 1.00 83.06 207 GLN A C 1
ATOM 1597 O O . GLN A 1 207 ? -1.047 28.005 21.832 1.00 83.06 207 GLN A O 1
ATOM 1602 N N . TYR A 1 208 ? -0.225 27.008 23.669 1.00 82.00 208 TYR A N 1
ATOM 1603 C CA . TYR A 1 208 ? -0.772 27.978 24.607 1.00 82.00 208 TYR A CA 1
ATOM 1604 C C . TYR A 1 208 ? 0.303 28.423 25.594 1.00 82.00 208 TYR A C 1
ATOM 1606 O O . TYR A 1 208 ? 1.242 27.690 25.908 1.00 82.00 208 TYR A O 1
ATOM 1614 N N . TYR A 1 209 ? 0.187 29.664 26.053 1.00 83.75 209 TYR A N 1
ATOM 1615 C CA . TYR A 1 209 ? 1.062 30.196 27.085 1.00 83.75 209 TYR A CA 1
ATOM 1616 C C . TYR A 1 209 ? 0.475 29.848 28.451 1.00 83.75 209 TYR A C 1
ATOM 1618 O O . TYR A 1 209 ? -0.672 30.190 28.736 1.00 83.75 209 TYR A O 1
ATOM 1626 N N . ASP A 1 210 ? 1.244 29.139 29.268 1.00 79.69 210 ASP A N 1
ATOM 1627 C CA . ASP A 1 210 ? 0.900 28.872 30.656 1.00 79.69 210 ASP A CA 1
ATOM 1628 C C . ASP A 1 210 ? 1.366 30.063 31.501 1.00 79.69 210 ASP A C 1
ATOM 1630 O O . ASP A 1 210 ? 2.566 30.258 31.706 1.00 79.69 210 ASP A O 1
ATOM 1634 N N . GLU A 1 211 ? 0.419 30.903 31.926 1.00 81.81 211 GLU A N 1
ATOM 1635 C CA . GLU A 1 211 ? 0.717 32.112 32.702 1.00 81.81 211 GLU A CA 1
ATOM 1636 C C . GLU A 1 211 ? 1.310 31.791 34.082 1.00 81.81 211 GLU A C 1
ATOM 1638 O O . GLU A 1 211 ? 2.148 32.553 34.567 1.00 81.81 211 GLU A O 1
ATOM 1643 N N . GLU A 1 212 ? 0.934 30.664 34.700 1.00 83.00 212 GLU A N 1
ATOM 1644 C CA . GLU A 1 212 ? 1.430 30.277 36.028 1.00 83.00 212 GLU A CA 1
ATOM 1645 C C . GLU A 1 212 ? 2.894 29.837 35.971 1.00 83.00 212 GLU A C 1
ATOM 1647 O O . GLU A 1 212 ? 3.698 30.221 36.822 1.00 83.00 212 GLU A O 1
ATOM 1652 N N . GLU A 1 213 ? 3.262 29.071 34.945 1.00 81.38 213 GLU A N 1
ATOM 1653 C CA . GLU A 1 213 ? 4.636 28.591 34.766 1.00 81.38 213 GLU A CA 1
ATOM 1654 C C . GLU A 1 213 ? 5.497 29.507 33.888 1.00 81.38 213 GLU A C 1
ATOM 1656 O O . GLU A 1 213 ? 6.700 29.282 33.756 1.00 81.38 213 GLU A O 1
ATOM 1661 N N . SER A 1 214 ? 4.910 30.558 33.306 1.00 81.69 214 SER A N 1
ATOM 1662 C CA . SER A 1 214 ? 5.567 31.481 32.372 1.00 81.69 214 SER A CA 1
ATOM 1663 C C . SER A 1 214 ? 6.250 30.777 31.187 1.00 81.69 214 SER A C 1
ATOM 1665 O O . SER A 1 214 ? 7.276 31.239 30.676 1.00 81.69 214 SER A O 1
ATOM 1667 N N . LEU A 1 215 ? 5.686 29.654 30.732 1.00 83.25 215 LEU A N 1
ATOM 1668 C CA . LEU A 1 215 ? 6.239 28.806 29.674 1.00 83.25 215 LEU A CA 1
ATOM 1669 C C . LEU A 1 215 ? 5.197 28.524 28.590 1.00 83.25 215 LEU A C 1
ATOM 1671 O O . LEU A 1 215 ? 3.999 28.449 28.839 1.00 83.25 215 LEU A O 1
ATOM 1675 N N . THR A 1 216 ? 5.667 28.346 27.356 1.00 82.44 216 THR A N 1
ATOM 1676 C CA . THR A 1 216 ? 4.810 27.894 26.252 1.00 82.44 216 THR A CA 1
ATOM 1677 C C . THR A 1 216 ? 4.653 26.382 26.329 1.00 82.44 216 THR A C 1
ATOM 1679 O O . THR A 1 216 ? 5.650 25.658 26.370 1.00 82.44 216 THR A O 1
ATOM 1682 N N . ARG A 1 217 ? 3.409 25.908 26.343 1.00 82.31 217 ARG A N 1
ATOM 1683 C CA . ARG A 1 217 ? 3.057 24.490 26.330 1.00 82.31 217 ARG A CA 1
ATOM 1684 C C . ARG A 1 217 ? 2.399 24.127 25.008 1.00 82.31 217 ARG A C 1
ATOM 1686 O O . ARG A 1 217 ? 1.654 24.915 24.430 1.00 82.31 217 ARG A O 1
ATOM 1693 N N . ASN A 1 218 ? 2.654 22.901 24.567 1.00 81.56 218 ASN A N 1
ATOM 1694 C CA . ASN A 1 218 ? 1.989 22.317 23.411 1.00 81.56 218 ASN A CA 1
ATOM 1695 C C . ASN A 1 218 ? 0.973 21.291 23.917 1.00 81.56 218 ASN A C 1
ATOM 1697 O O . ASN A 1 218 ? 1.331 20.365 24.646 1.00 81.56 218 ASN A O 1
ATOM 1701 N N . CYS A 1 219 ? -0.284 21.453 23.523 1.00 76.94 219 CYS A N 1
ATOM 1702 C CA . CYS A 1 219 ? -1.324 20.450 23.670 1.00 76.94 219 CYS A CA 1
ATOM 1703 C C . CYS A 1 219 ? -1.495 19.720 22.339 1.00 76.94 219 CYS A C 1
ATOM 1705 O O . CYS A 1 219 ? -1.581 20.348 21.284 1.00 76.94 219 CYS A O 1
ATOM 1707 N N . PHE A 1 220 ? -1.579 18.393 22.391 1.00 76.94 220 PHE A N 1
ATOM 1708 C CA . PHE A 1 220 ? -1.890 17.568 21.232 1.00 76.94 220 PHE A CA 1
ATOM 1709 C C . PHE A 1 220 ? -3.225 16.879 21.477 1.00 76.94 220 PHE A C 1
ATOM 1711 O O . PHE A 1 220 ? -3.373 16.147 22.455 1.00 76.94 220 PHE A O 1
ATOM 1718 N N . SER A 1 221 ? -4.188 17.075 20.580 1.00 78.75 221 SER A N 1
ATOM 1719 C CA . SER A 1 221 ? -5.397 16.256 20.552 1.00 78.75 221 SER A CA 1
ATOM 1720 C C . SER A 1 221 ? -5.458 15.460 19.258 1.00 78.75 221 SER A C 1
ATOM 1722 O O . SER A 1 221 ? -5.134 15.948 18.172 1.00 78.75 221 SER A O 1
ATOM 1724 N N . THR A 1 222 ? -5.843 14.195 19.386 1.00 82.25 222 THR A N 1
ATOM 1725 C CA . THR A 1 222 ? -6.013 13.294 18.251 1.00 82.25 222 THR A CA 1
ATOM 1726 C C . THR A 1 222 ? -7.393 12.669 18.311 1.00 82.25 222 THR A C 1
ATOM 1728 O O . THR A 1 222 ? -7.919 12.395 19.389 1.00 82.25 222 THR A O 1
ATOM 1731 N N . GLY A 1 223 ? -8.017 12.498 17.153 1.00 84.81 223 GLY A N 1
ATOM 1732 C CA . GLY A 1 223 ? -9.335 11.891 17.067 1.00 84.81 223 GLY A CA 1
ATOM 1733 C C . GLY A 1 223 ? -9.479 11.101 15.785 1.00 84.81 223 GLY A C 1
ATOM 1734 O O . GLY A 1 223 ? -9.251 11.635 14.702 1.00 84.81 223 GLY A O 1
ATOM 1735 N N . VAL A 1 224 ? -9.898 9.847 15.914 1.00 89.00 224 VAL A N 1
ATOM 1736 C CA . VAL A 1 224 ? -10.253 8.995 14.781 1.00 89.00 224 VAL A CA 1
ATOM 1737 C C . VAL A 1 224 ? -11.762 9.056 14.595 1.00 89.00 224 VAL A C 1
ATOM 1739 O O . VAL A 1 224 ? -12.528 8.959 15.558 1.00 89.00 224 VAL A O 1
ATOM 1742 N N . LYS A 1 225 ? -12.198 9.275 13.357 1.00 88.00 225 LYS A N 1
ATOM 1743 C CA . LYS A 1 225 ? -13.608 9.299 12.972 1.00 88.00 225 LYS A CA 1
ATOM 1744 C C . LYS A 1 225 ? -13.836 8.316 11.829 1.00 88.00 225 LYS A C 1
ATOM 1746 O O . LYS A 1 225 ? -13.011 8.264 10.924 1.00 88.00 225 LYS A O 1
ATOM 1751 N N . PRO A 1 226 ? -14.930 7.550 11.841 1.00 88.50 226 PRO A N 1
ATOM 1752 C CA . PRO A 1 226 ? -15.248 6.656 10.742 1.00 88.50 226 PRO A CA 1
ATOM 1753 C C . PRO A 1 226 ? -15.705 7.473 9.532 1.00 88.50 226 PRO A C 1
ATOM 1755 O O . PRO A 1 226 ? -16.390 8.484 9.681 1.00 88.50 226 PRO A O 1
ATOM 1758 N N . PHE A 1 227 ? -15.345 7.021 8.335 1.00 86.62 227 PHE A N 1
ATOM 1759 C CA . PHE A 1 227 ? -15.681 7.671 7.070 1.00 86.62 227 PHE A CA 1
ATOM 1760 C C . PHE A 1 227 ? -16.293 6.672 6.087 1.00 86.62 227 PHE A C 1
ATOM 1762 O O . PHE A 1 227 ? -15.721 6.303 5.069 1.00 86.62 227 PHE A O 1
ATOM 1769 N N . THR A 1 228 ? -17.467 6.173 6.453 1.00 83.56 228 THR A N 1
ATOM 1770 C CA . THR A 1 228 ? -18.189 5.135 5.709 1.00 83.56 228 THR A CA 1
ATOM 1771 C C . THR A 1 228 ? -18.882 5.654 4.449 1.00 83.56 228 THR A C 1
ATOM 1773 O O . THR A 1 228 ? -19.128 6.853 4.296 1.00 83.56 228 THR A O 1
ATOM 1776 N N . GLN A 1 229 ? -19.315 4.722 3.597 1.00 79.94 229 GLN A N 1
ATOM 1777 C CA . GLN A 1 229 ? -20.140 4.994 2.416 1.00 79.94 229 GLN A CA 1
ATOM 1778 C C . GLN A 1 229 ? -21.409 5.803 2.745 1.00 79.94 229 GLN A C 1
ATOM 1780 O O . GLN A 1 229 ? -21.756 6.723 2.010 1.00 79.94 229 GLN A O 1
ATOM 1785 N N . ALA A 1 230 ? -22.025 5.559 3.902 1.00 80.38 230 ALA A N 1
ATOM 1786 C CA . ALA A 1 230 ? -23.136 6.356 4.416 1.00 80.38 230 ALA A CA 1
ATOM 1787 C C . ALA A 1 230 ? -22.827 7.866 4.508 1.00 80.38 230 ALA A C 1
ATOM 1789 O O . ALA A 1 230 ? -23.685 8.687 4.187 1.00 80.38 230 ALA A O 1
ATOM 1790 N N . HIS A 1 231 ? -21.607 8.261 4.898 1.00 81.19 231 HIS A N 1
ATOM 1791 C CA . HIS A 1 231 ? -21.214 9.677 4.928 1.00 81.19 231 HIS A CA 1
ATOM 1792 C C . HIS A 1 231 ? -21.141 10.269 3.516 1.00 81.19 231 HIS A C 1
ATOM 1794 O O . HIS A 1 231 ? -21.582 11.396 3.293 1.00 81.19 231 HIS A O 1
ATOM 1800 N N . VAL A 1 232 ? -20.624 9.495 2.556 1.00 80.06 232 VAL A N 1
ATOM 1801 C CA . VAL A 1 232 ? -20.569 9.885 1.141 1.00 80.06 232 VAL A CA 1
ATOM 1802 C C . VAL A 1 232 ? -21.980 10.031 0.572 1.00 80.06 232 VAL A C 1
ATOM 1804 O O . VAL A 1 232 ? -22.282 11.031 -0.075 1.00 80.06 232 VAL A O 1
ATOM 1807 N N . ASP A 1 233 ? -22.862 9.069 0.831 1.00 81.25 233 ASP A N 1
ATOM 1808 C CA . ASP A 1 233 ? -24.230 9.089 0.317 1.00 81.25 233 ASP A CA 1
ATOM 1809 C C . ASP A 1 233 ? -25.050 10.239 0.914 1.00 81.25 233 ASP A C 1
ATOM 1811 O O . ASP A 1 233 ? -25.732 10.934 0.160 1.00 81.25 233 ASP A O 1
ATOM 1815 N N . LEU A 1 234 ? -24.898 10.538 2.211 1.00 79.06 234 LEU A N 1
ATOM 1816 C CA . LEU A 1 234 ? -25.490 11.732 2.827 1.00 79.06 234 LEU A CA 1
ATOM 1817 C C . LEU A 1 234 ? -25.005 13.024 2.161 1.00 79.06 234 LEU A C 1
ATOM 1819 O O . LEU A 1 234 ? -25.824 13.883 1.832 1.00 79.06 234 LEU A O 1
ATOM 1823 N N . GLN A 1 235 ? -23.698 13.150 1.914 1.00 79.31 235 GLN A N 1
ATOM 1824 C CA . GLN A 1 235 ? -23.121 14.326 1.256 1.00 79.31 235 GLN A CA 1
ATOM 1825 C C . GLN A 1 235 ? -23.614 14.484 -0.192 1.00 79.31 235 GLN A C 1
ATOM 1827 O O . GLN A 1 235 ? -23.754 15.602 -0.685 1.00 79.31 235 GLN A O 1
ATOM 1832 N N . LEU A 1 236 ? -23.906 13.371 -0.872 1.00 81.12 236 LEU A N 1
ATOM 1833 C CA . LEU A 1 236 ? -24.459 13.342 -2.228 1.00 81.12 236 LEU A CA 1
ATOM 1834 C C . LEU A 1 236 ? -25.999 13.399 -2.268 1.00 81.12 236 LEU A C 1
ATOM 1836 O O . LEU A 1 236 ? -26.573 13.343 -3.357 1.00 81.12 236 LEU A O 1
ATOM 1840 N N . GLY A 1 237 ? -26.676 13.495 -1.118 1.00 77.00 237 GLY A N 1
ATOM 1841 C CA . GLY A 1 237 ? -28.138 13.563 -1.024 1.00 77.00 237 GLY A CA 1
ATOM 1842 C C . GLY A 1 237 ? -28.868 12.252 -1.349 1.00 77.00 237 GLY A C 1
ATOM 1843 O O . GLY A 1 237 ? -30.017 12.284 -1.789 1.00 77.00 237 GLY A O 1
ATOM 1844 N N . ARG A 1 238 ? -28.219 11.096 -1.168 1.00 77.50 238 ARG A N 1
ATOM 1845 C CA . ARG A 1 238 ? -28.770 9.758 -1.440 1.00 77.50 238 ARG A CA 1
ATOM 1846 C C . ARG A 1 238 ? -29.279 9.102 -0.143 1.00 77.50 238 ARG A C 1
ATOM 1848 O O . ARG A 1 238 ? -28.568 9.073 0.852 1.00 77.50 238 ARG A O 1
ATOM 1855 N N . GLY A 1 239 ? -30.499 8.552 -0.162 1.00 66.44 239 GLY A N 1
ATOM 1856 C CA . GLY A 1 239 ? -30.944 7.504 0.781 1.00 66.44 239 GLY A CA 1
ATOM 1857 C C . GLY A 1 239 ? -30.988 7.828 2.289 1.00 66.44 239 GLY A C 1
ATOM 1858 O O . GLY A 1 239 ? -30.654 6.970 3.098 1.00 66.44 239 GLY A O 1
ATOM 1859 N N . CYS A 1 240 ? -31.428 9.020 2.714 1.00 59.25 240 CYS A N 1
ATOM 1860 C CA . CYS A 1 240 ? -31.355 9.470 4.123 1.00 59.25 240 CYS A CA 1
ATOM 1861 C C . CYS A 1 240 ? -32.001 8.566 5.204 1.00 59.25 240 CYS A C 1
ATOM 1863 O O . CYS A 1 240 ? -31.625 8.680 6.373 1.00 59.25 240 CYS A O 1
ATOM 1865 N N . SER A 1 241 ? -32.996 7.730 4.884 1.00 60.88 241 SER A N 1
ATOM 1866 C CA . SER A 1 241 ? -33.683 6.889 5.884 1.00 60.88 241 SER A CA 1
ATOM 1867 C C . SER A 1 241 ? -32.948 5.584 6.200 1.00 60.88 241 SER A C 1
ATOM 1869 O O . SER A 1 241 ? -32.941 5.174 7.357 1.00 60.88 241 SER A O 1
ATOM 1871 N N . GLU A 1 242 ? -32.305 4.964 5.209 1.00 61.69 242 GLU A N 1
ATOM 1872 C CA . GLU A 1 242 ? -31.573 3.690 5.346 1.00 61.69 242 GLU A CA 1
ATOM 1873 C C . GLU A 1 242 ? -30.207 3.898 6.023 1.00 61.69 242 GLU A C 1
ATOM 1875 O O . GLU A 1 242 ? -29.780 3.098 6.860 1.00 61.69 242 GLU A O 1
ATOM 1880 N N . VAL A 1 243 ? -29.590 5.062 5.790 1.00 64.44 243 VAL A N 1
ATOM 1881 C CA . VAL A 1 243 ? -28.293 5.443 6.369 1.00 64.44 243 VAL A CA 1
ATOM 1882 C C . VAL A 1 243 ? -28.307 5.486 7.906 1.00 64.44 243 VAL A C 1
ATOM 1884 O O . VAL A 1 243 ? -27.314 5.154 8.555 1.00 64.44 243 VAL A O 1
ATOM 1887 N N . LYS A 1 244 ? -29.426 5.869 8.538 1.00 63.09 244 LYS A N 1
ATOM 1888 C CA . LYS A 1 244 ? -29.493 5.957 10.011 1.00 63.09 244 LYS A CA 1
ATOM 1889 C C . LYS A 1 244 ? -29.349 4.596 10.694 1.00 63.09 244 LYS A C 1
ATOM 1891 O O . LYS A 1 244 ? -28.691 4.518 11.727 1.00 63.09 244 LYS A O 1
ATOM 1896 N N . SER A 1 245 ? -29.936 3.539 10.133 1.00 66.06 245 SER A N 1
ATOM 1897 C CA . SER A 1 245 ? -29.778 2.174 10.652 1.00 66.06 245 SER A CA 1
ATOM 1898 C C . SER A 1 245 ? -28.367 1.632 10.431 1.00 66.06 245 SER A C 1
ATOM 1900 O O . SER A 1 245 ? -27.812 1.001 11.328 1.00 66.06 245 SER A O 1
ATOM 1902 N N . GLU A 1 246 ? -27.757 1.928 9.281 1.00 66.44 246 GLU A N 1
ATOM 1903 C CA . GLU A 1 246 ? -26.392 1.493 8.949 1.00 66.44 246 GLU A CA 1
ATOM 1904 C C . GLU A 1 246 ? -25.323 2.151 9.827 1.00 66.44 246 GLU A C 1
ATOM 1906 O O . GLU A 1 246 ? -24.264 1.572 10.059 1.00 66.44 246 GLU A O 1
ATOM 1911 N N . CYS A 1 247 ? -25.611 3.335 10.369 1.00 69.19 247 CYS A N 1
ATOM 1912 C CA . CYS A 1 247 ? -24.717 4.089 11.243 1.00 69.19 247 CYS A CA 1
ATOM 1913 C C . CYS A 1 247 ? -24.980 3.884 12.744 1.00 69.19 247 CYS A C 1
ATOM 1915 O O . CYS A 1 247 ? -24.278 4.478 13.557 1.00 69.19 247 CYS A O 1
ATOM 1917 N N . ALA A 1 248 ? -25.942 3.050 13.153 1.00 71.12 248 ALA A N 1
ATOM 1918 C CA . ALA A 1 248 ? -26.270 2.863 14.574 1.00 71.12 248 ALA A CA 1
ATOM 1919 C C . ALA A 1 248 ? -25.079 2.347 15.409 1.00 71.12 248 ALA A C 1
ATOM 1921 O O . ALA A 1 248 ? -24.950 2.650 16.591 1.00 71.12 248 ALA A O 1
ATOM 1922 N N . TRP A 1 249 ? -24.155 1.607 14.791 1.00 73.25 249 TRP A N 1
ATOM 1923 C CA . TRP A 1 249 ? -22.944 1.127 15.460 1.00 73.25 249 TRP A CA 1
ATOM 1924 C C . TRP A 1 249 ? -21.927 2.240 15.770 1.00 73.25 249 TRP A C 1
ATOM 1926 O O . TRP A 1 249 ? -21.027 2.020 16.577 1.00 73.25 249 TRP A O 1
ATOM 1936 N N . LEU A 1 250 ? -22.064 3.432 15.176 1.00 73.81 250 LEU A N 1
ATOM 1937 C CA . LEU A 1 250 ? -21.188 4.577 15.444 1.00 73.81 250 LEU A CA 1
ATOM 1938 C C . LEU A 1 250 ? -21.262 5.060 16.896 1.00 73.81 250 LEU A C 1
ATOM 1940 O O . LEU A 1 250 ? -20.339 5.722 17.363 1.00 73.81 250 LEU A O 1
ATOM 1944 N N . GLU A 1 251 ? -22.319 4.709 17.630 1.00 69.31 251 GLU A N 1
ATOM 1945 C CA . GLU A 1 251 ? -22.420 4.986 19.067 1.00 69.31 251 GLU A CA 1
ATOM 1946 C C . GLU A 1 251 ? -21.278 4.333 19.861 1.00 69.31 251 GLU A C 1
ATOM 1948 O O . GLU A 1 251 ? -20.780 4.922 20.820 1.00 69.31 251 GLU A O 1
ATOM 1953 N N . TRP A 1 252 ? -20.786 3.174 19.406 1.00 68.38 252 TRP A N 1
ATOM 1954 C CA . TRP A 1 252 ? -19.640 2.474 19.999 1.00 68.38 252 TRP A CA 1
ATOM 1955 C C . TRP A 1 252 ? -18.300 3.139 19.699 1.00 68.38 252 TRP A C 1
ATOM 1957 O O . TRP A 1 252 ? -17.295 2.748 20.276 1.00 68.38 252 TRP A O 1
ATOM 1967 N N . PHE A 1 253 ? -18.268 4.123 18.799 1.00 75.12 253 PHE A N 1
ATOM 1968 C CA . PHE A 1 253 ? -17.047 4.802 18.371 1.00 75.12 253 PHE A CA 1
ATOM 1969 C C . PHE A 1 253 ? -16.610 5.928 19.310 1.00 75.12 253 PHE A C 1
ATOM 1971 O O . PHE A 1 253 ? -15.565 6.553 19.109 1.00 75.12 253 PHE A O 1
ATOM 1978 N N . LYS A 1 254 ? -17.431 6.241 20.313 1.00 75.19 254 LYS A N 1
ATOM 1979 C CA . LYS A 1 254 ? -17.140 7.308 21.258 1.00 75.19 254 LYS A CA 1
ATOM 1980 C C . LYS A 1 254 ? -16.045 6.856 22.227 1.00 75.19 254 LYS A C 1
ATOM 1982 O O . LYS A 1 254 ? -16.168 5.809 22.849 1.00 75.19 254 LYS A O 1
ATOM 1987 N N . ASP A 1 255 ? -14.997 7.669 22.344 1.00 80.69 255 ASP A N 1
ATOM 1988 C CA . ASP A 1 255 ? -13.887 7.477 23.287 1.00 80.69 255 ASP A CA 1
ATOM 1989 C C . ASP A 1 255 ? -13.112 6.150 23.106 1.00 80.69 255 ASP A C 1
ATOM 1991 O O . ASP A 1 255 ? -12.480 5.655 24.036 1.00 80.69 255 ASP A O 1
ATOM 1995 N N . VAL A 1 256 ? -13.127 5.584 21.890 1.00 89.06 256 VAL A N 1
ATOM 1996 C CA . VAL A 1 256 ? -12.361 4.374 21.547 1.00 89.06 256 VAL A CA 1
ATOM 1997 C C . VAL A 1 256 ? -10.885 4.726 21.330 1.00 89.06 256 VAL A C 1
ATOM 1999 O O . VAL A 1 256 ? -10.592 5.583 20.488 1.00 89.06 256 VAL A O 1
ATOM 2002 N N . PRO A 1 257 ? -9.938 4.064 22.021 1.00 92.06 257 PRO A N 1
ATOM 2003 C CA . PRO A 1 257 ? -8.518 4.225 21.745 1.00 92.06 257 PRO A CA 1
ATOM 2004 C C . PRO A 1 257 ? -8.147 3.562 20.414 1.00 92.06 257 PRO A C 1
ATOM 2006 O O . PRO A 1 257 ? -8.514 2.415 20.156 1.00 92.06 257 PRO A O 1
ATOM 2009 N N . PHE A 1 258 ? -7.388 4.281 19.585 1.00 92.06 258 PHE A N 1
ATOM 2010 C CA . PHE A 1 258 ? -6.818 3.762 18.343 1.00 92.06 258 PHE A CA 1
ATOM 2011 C C . PHE A 1 258 ? -5.301 3.674 18.448 1.00 92.06 258 PHE A C 1
ATOM 2013 O O . PHE A 1 258 ? -4.638 4.638 18.831 1.00 92.06 258 PHE A O 1
ATOM 2020 N N . TYR A 1 259 ? -4.763 2.525 18.057 1.00 91.31 259 TYR A N 1
ATOM 2021 C CA . TYR A 1 259 ? -3.334 2.247 18.022 1.00 91.31 259 TYR A CA 1
ATOM 2022 C C . TYR A 1 259 ? -2.854 2.192 16.574 1.00 91.31 259 TYR A C 1
ATOM 2024 O O . TYR A 1 259 ? -3.588 1.782 15.681 1.00 91.31 259 TYR A O 1
ATOM 2032 N N . SER A 1 260 ? -1.618 2.613 16.333 1.00 88.75 260 SER A N 1
ATOM 2033 C CA . SER A 1 260 ? -0.990 2.580 15.013 1.00 88.75 260 SER A CA 1
ATOM 2034 C C . SER A 1 260 ? 0.477 2.242 15.194 1.00 88.75 260 SER A C 1
ATOM 2036 O O . SER A 1 260 ? 1.120 2.811 16.074 1.00 88.75 260 SER A O 1
ATOM 2038 N N . TRP A 1 261 ? 1.012 1.362 14.348 1.00 81.25 261 TRP A N 1
ATOM 2039 C CA . TRP A 1 261 ? 2.448 1.077 14.337 1.00 81.25 261 TRP A CA 1
ATOM 2040 C C . TRP A 1 261 ? 3.244 2.278 13.814 1.00 81.25 261 TRP A C 1
ATOM 2042 O O . TRP A 1 261 ? 4.145 2.779 14.480 1.00 81.25 261 TRP A O 1
ATOM 2052 N N . ASP A 1 262 ? 2.845 2.791 12.647 1.00 78.62 262 ASP A N 1
ATOM 2053 C CA . ASP A 1 262 ? 3.411 4.001 12.054 1.00 78.62 262 ASP A CA 1
ATOM 2054 C C . ASP A 1 262 ? 2.300 4.850 11.433 1.00 78.62 262 ASP A C 1
ATOM 2056 O O . ASP A 1 262 ? 1.856 4.621 10.305 1.00 78.62 262 ASP A O 1
ATOM 2060 N N . LEU A 1 263 ? 1.838 5.850 12.186 1.00 74.38 263 LEU A N 1
ATOM 2061 C CA . LEU A 1 263 ? 0.750 6.719 11.745 1.00 74.38 263 LEU A CA 1
ATOM 2062 C C . LEU A 1 263 ? 1.122 7.530 10.494 1.00 74.38 263 LEU A C 1
ATOM 2064 O O . LEU A 1 263 ? 0.233 7.879 9.723 1.00 74.38 263 LEU A O 1
ATOM 2068 N N . ARG A 1 264 ? 2.411 7.830 10.268 1.00 71.62 264 ARG A N 1
ATOM 2069 C CA . ARG A 1 264 ? 2.839 8.634 9.112 1.00 71.62 264 ARG A CA 1
ATOM 2070 C C . ARG A 1 264 ? 2.718 7.860 7.806 1.00 71.62 264 ARG A C 1
ATOM 2072 O O . ARG A 1 264 ? 2.348 8.459 6.805 1.00 71.62 264 ARG A O 1
ATOM 2079 N N . ASN A 1 265 ? 2.994 6.559 7.821 1.00 68.81 265 ASN A N 1
ATOM 2080 C CA . ASN A 1 265 ? 2.839 5.716 6.630 1.00 68.81 265 ASN A CA 1
ATOM 2081 C C . ASN A 1 265 ? 1.370 5.322 6.404 1.00 68.81 265 ASN A C 1
ATOM 2083 O O . ASN A 1 265 ? 0.886 5.303 5.268 1.00 68.81 265 ASN A O 1
ATOM 2087 N N . SER A 1 266 ? 0.647 5.089 7.501 1.00 66.88 266 SER A N 1
ATOM 2088 C CA . SER A 1 266 ? -0.750 4.630 7.507 1.00 66.88 266 SER A CA 1
ATOM 2089 C C . SER A 1 266 ? -1.759 5.724 7.123 1.00 66.88 266 SER A C 1
ATOM 2091 O O . SER A 1 266 ? -2.882 5.432 6.702 1.00 66.88 266 SER A O 1
ATOM 2093 N N . ALA A 1 267 ? -1.379 7.001 7.250 1.00 66.75 267 ALA A N 1
ATOM 2094 C CA . ALA A 1 267 ? -2.247 8.144 6.984 1.00 66.75 267 ALA A CA 1
ATOM 2095 C C . ALA A 1 267 ? -1.726 9.022 5.844 1.00 66.75 267 ALA A C 1
ATOM 2097 O O . ALA A 1 267 ? -0.566 9.422 5.816 1.00 66.75 267 ALA A O 1
ATOM 2098 N N . THR A 1 268 ? -2.624 9.394 4.934 1.00 65.75 268 THR A N 1
ATOM 2099 C CA . THR A 1 268 ? -2.388 10.515 4.022 1.00 65.75 268 THR A CA 1
ATOM 2100 C C . THR A 1 268 ? -2.548 11.820 4.795 1.00 65.75 268 THR A C 1
ATOM 2102 O O . THR A 1 268 ? -3.587 12.075 5.415 1.00 65.75 268 THR A O 1
ATOM 2105 N N . ARG A 1 269 ? -1.520 12.672 4.771 1.00 66.38 269 ARG A N 1
ATOM 2106 C CA . ARG A 1 269 ? -1.603 13.990 5.397 1.00 66.38 269 ARG A CA 1
ATOM 2107 C C . ARG A 1 269 ? -2.337 14.941 4.461 1.00 66.38 269 ARG A C 1
ATOM 2109 O O . ARG A 1 269 ? -1.759 15.434 3.501 1.00 66.38 269 ARG A O 1
ATOM 2116 N N . TRP A 1 270 ? -3.572 15.288 4.809 1.00 60.12 270 TRP A N 1
ATOM 2117 C CA . TRP A 1 270 ? -4.276 16.382 4.148 1.00 60.12 270 TRP A CA 1
ATOM 2118 C C . TRP A 1 270 ? -3.643 17.728 4.538 1.00 60.12 270 TRP A C 1
ATOM 2120 O O . TRP A 1 270 ? -3.988 18.340 5.551 1.00 60.12 270 TRP A O 1
ATOM 2130 N N . GLN A 1 271 ? -2.666 18.178 3.757 1.00 52.81 271 GLN A N 1
ATOM 2131 C CA . GLN A 1 271 ? -2.239 19.575 3.702 1.00 52.81 271 GLN A CA 1
ATOM 2132 C C . GLN A 1 271 ? -2.760 20.180 2.403 1.00 52.81 271 GLN A C 1
ATOM 2134 O O . GLN A 1 271 ? -3.120 19.455 1.493 1.00 52.81 271 GLN A O 1
ATOM 2139 N N . HIS A 1 272 ? -2.832 21.505 2.315 1.00 41.34 272 HIS A N 1
ATOM 2140 C CA . HIS A 1 272 ? -3.430 22.255 1.200 1.00 41.34 272 HIS A CA 1
ATOM 2141 C C . HIS A 1 272 ? -2.750 22.053 -0.182 1.00 41.34 272 HIS A C 1
ATOM 2143 O O . HIS A 1 272 ? -2.976 22.852 -1.084 1.00 41.34 272 HIS A O 1
ATOM 2149 N N . CYS A 1 273 ? -1.910 21.026 -0.345 1.00 37.97 273 CYS A N 1
ATOM 2150 C CA . CYS A 1 273 ? -1.371 20.575 -1.619 1.00 37.97 273 CYS A CA 1
ATOM 2151 C C . CYS A 1 273 ? -2.230 19.432 -2.157 1.00 37.97 273 CYS A C 1
ATOM 2153 O O . CYS A 1 273 ? -2.507 18.467 -1.450 1.00 37.97 273 CYS A O 1
ATOM 2155 N N . GLU A 1 274 ? -2.624 19.558 -3.417 1.00 40.66 274 GLU A N 1
ATOM 2156 C CA . GLU A 1 274 ? -3.241 18.491 -4.193 1.00 40.66 274 GLU A CA 1
ATOM 2157 C C . GLU A 1 274 ? -2.303 17.274 -4.174 1.00 40.66 274 GLU A C 1
ATOM 2159 O O . GLU A 1 274 ? -1.165 17.357 -4.634 1.00 40.66 274 GLU A O 1
ATOM 2164 N N . GLU A 1 275 ? -2.741 16.150 -3.600 1.00 46.53 275 GLU A N 1
ATOM 2165 C CA . GLU A 1 275 ? -2.108 14.878 -3.933 1.00 46.53 275 GLU A CA 1
ATOM 2166 C C . GLU A 1 275 ? -2.395 14.637 -5.415 1.00 46.53 275 GLU A C 1
ATOM 2168 O O . GLU A 1 275 ? -3.557 14.520 -5.817 1.00 46.53 275 GLU A O 1
ATOM 2173 N N . GLU A 1 276 ? -1.344 14.631 -6.237 1.00 48.00 276 GLU A N 1
ATOM 2174 C CA . GLU A 1 276 ? -1.451 14.316 -7.657 1.00 48.00 276 GLU A CA 1
ATOM 2175 C C . GLU A 1 276 ? -1.821 12.843 -7.786 1.00 48.00 276 GLU A C 1
ATOM 2177 O O . GLU A 1 276 ? -0.992 11.934 -7.781 1.00 48.00 276 GLU A O 1
ATOM 2182 N N . ILE A 1 277 ? -3.124 12.603 -7.847 1.00 51.41 277 ILE A N 1
ATOM 2183 C CA . ILE A 1 277 ? -3.669 11.289 -8.114 1.00 51.41 277 ILE A CA 1
ATOM 2184 C C . ILE A 1 277 ? -3.170 10.893 -9.508 1.00 51.41 277 ILE A C 1
ATOM 2186 O O . ILE A 1 277 ? -3.425 11.609 -10.477 1.00 51.41 277 ILE A O 1
ATOM 2190 N N . GLY A 1 278 ? -2.396 9.805 -9.596 1.00 49.25 278 GLY A N 1
ATOM 2191 C CA . GLY A 1 278 ? -1.736 9.393 -10.835 1.00 49.25 278 GLY A CA 1
ATOM 2192 C C . GLY A 1 278 ? -2.709 9.345 -12.019 1.00 49.25 278 GLY A C 1
ATOM 2193 O O . GLY A 1 278 ? -3.902 9.105 -11.845 1.00 49.25 278 GLY A O 1
ATOM 2194 N N . ASN A 1 279 ? -2.193 9.544 -13.238 1.00 50.94 279 ASN A N 1
ATOM 2195 C CA . ASN A 1 279 ? -2.970 9.676 -14.488 1.00 50.94 279 ASN A CA 1
ATOM 2196 C C . ASN A 1 279 ? -3.995 8.548 -14.773 1.00 50.94 279 ASN A C 1
ATOM 2198 O O . ASN A 1 279 ? -4.796 8.669 -15.701 1.00 50.94 279 ASN A O 1
ATOM 2202 N N . GLU A 1 280 ? -3.949 7.447 -14.024 1.00 54.25 280 GLU A N 1
ATOM 2203 C CA . GLU A 1 280 ? -4.818 6.276 -14.154 1.00 54.25 280 GLU A CA 1
ATOM 2204 C C . GLU A 1 280 ? -6.048 6.326 -13.221 1.00 54.25 280 GLU A C 1
ATOM 2206 O O . GLU A 1 280 ? -6.964 5.516 -13.365 1.00 54.25 280 GLU A O 1
ATOM 2211 N N . VAL A 1 281 ? -6.134 7.300 -12.305 1.00 52.59 281 VAL A N 1
ATOM 2212 C CA . VAL A 1 281 ? -7.245 7.404 -11.351 1.00 52.59 281 VAL A CA 1
ATOM 2213 C C . VAL A 1 281 ? -8.424 8.196 -11.914 1.00 52.59 281 VAL A C 1
ATOM 2215 O O . VAL A 1 281 ? -8.330 9.364 -12.288 1.00 52.59 281 VAL A O 1
ATOM 2218 N N . ASN A 1 282 ? -9.595 7.558 -11.923 1.00 51.31 282 ASN A N 1
ATOM 2219 C CA . ASN A 1 282 ? -10.856 8.195 -12.278 1.00 51.31 282 ASN A CA 1
ATOM 2220 C C . ASN A 1 282 ? -11.594 8.665 -11.019 1.00 51.31 282 ASN A C 1
ATOM 2222 O O . ASN A 1 282 ? -12.397 7.918 -10.470 1.00 51.31 282 ASN A O 1
ATOM 2226 N N . GLY A 1 283 ? -11.428 9.934 -10.632 1.00 50.72 283 GLY A N 1
ATOM 2227 C CA . GLY A 1 283 ? -12.074 10.532 -9.448 1.00 50.72 283 GLY A CA 1
ATOM 2228 C C . GLY A 1 283 ? -13.616 10.516 -9.415 1.00 50.72 283 GLY A C 1
ATOM 2229 O O . GLY A 1 283 ? -14.215 11.061 -8.492 1.00 50.72 283 GLY A O 1
ATOM 2230 N N . LYS A 1 284 ? -14.286 9.919 -10.411 1.00 44.91 284 LYS A N 1
ATOM 2231 C CA . LYS A 1 284 ? -15.738 9.676 -10.427 1.00 44.91 284 LYS A CA 1
ATOM 2232 C C . LYS A 1 284 ? -16.130 8.253 -10.017 1.00 44.91 284 LYS A C 1
ATOM 2234 O O . LYS A 1 284 ? -17.328 7.987 -9.906 1.00 44.91 284 LYS A O 1
ATOM 2239 N N . ARG A 1 285 ? -15.176 7.335 -9.836 1.00 50.53 285 ARG A N 1
ATOM 2240 C CA . ARG A 1 285 ? -15.443 5.949 -9.438 1.00 50.53 285 ARG A CA 1
ATOM 2241 C C . ARG A 1 285 ? -14.961 5.685 -8.005 1.00 50.53 285 ARG A C 1
ATOM 2243 O O . ARG A 1 285 ? -13.999 6.278 -7.538 1.00 50.53 285 ARG A O 1
ATOM 2250 N N . ARG A 1 286 ? -15.708 4.844 -7.282 1.00 55.25 286 ARG A N 1
ATOM 2251 C CA . ARG A 1 286 ? -15.528 4.582 -5.838 1.00 55.25 286 ARG A CA 1
ATOM 2252 C C . ARG A 1 286 ? -14.312 3.700 -5.536 1.00 55.25 286 ARG A C 1
ATOM 2254 O O . ARG A 1 286 ? -13.751 3.786 -4.452 1.00 55.25 286 ARG A O 1
ATOM 2261 N N . ASP A 1 287 ? -13.932 2.880 -6.506 1.00 59.09 287 ASP A N 1
ATOM 2262 C CA . ASP A 1 287 ? -12.867 1.879 -6.472 1.00 59.09 287 ASP A CA 1
ATOM 2263 C C . ASP A 1 287 ? -11.487 2.459 -6.805 1.00 59.09 287 ASP A C 1
ATOM 2265 O O . ASP A 1 287 ? -10.537 1.704 -6.909 1.00 59.09 287 ASP A O 1
ATOM 2269 N N . THR A 1 288 ? -11.343 3.778 -6.977 1.00 64.50 288 THR A N 1
ATOM 2270 C CA . THR A 1 288 ? -10.084 4.363 -7.472 1.00 64.50 288 THR A CA 1
ATOM 2271 C C . THR A 1 288 ? -9.323 5.202 -6.447 1.00 64.50 288 THR A C 1
ATOM 2273 O O . THR A 1 288 ? -8.338 5.841 -6.804 1.00 64.50 288 THR A O 1
ATOM 2276 N N . LEU A 1 289 ? -9.790 5.268 -5.197 1.00 73.94 289 LEU A N 1
ATOM 2277 C CA . LEU A 1 289 ? -9.163 6.053 -4.132 1.00 73.94 289 LEU A CA 1
ATOM 2278 C C . LEU A 1 289 ? -8.769 5.148 -2.974 1.00 73.94 289 LEU A C 1
ATOM 2280 O O . LEU A 1 289 ? -9.591 4.375 -2.486 1.00 73.94 289 LEU A O 1
ATOM 2284 N N . TYR A 1 290 ? -7.538 5.308 -2.503 1.00 81.88 290 TYR A N 1
ATOM 2285 C CA . TYR A 1 290 ? -7.073 4.678 -1.279 1.00 81.88 290 TYR A CA 1
ATOM 2286 C C . TYR A 1 290 ? -7.421 5.535 -0.067 1.00 81.88 290 TYR A C 1
ATOM 2288 O O . TYR A 1 290 ? -7.134 6.730 -0.025 1.00 81.88 290 TYR A O 1
ATOM 2296 N N . LEU A 1 291 ? -8.009 4.905 0.941 1.00 86.31 291 LEU A N 1
ATOM 2297 C CA . LEU A 1 291 ? -8.357 5.516 2.213 1.00 86.31 291 LEU A CA 1
ATOM 2298 C C . LEU A 1 291 ? -7.597 4.821 3.336 1.00 86.31 291 LEU A C 1
ATOM 2300 O O . LEU A 1 291 ? -7.270 3.637 3.248 1.00 86.31 291 LEU A O 1
ATOM 2304 N N . SER A 1 292 ? -7.341 5.551 4.416 1.00 90.50 292 SER A N 1
ATOM 2305 C CA . SER A 1 292 ? -6.893 4.933 5.660 1.00 90.50 292 SER A CA 1
ATOM 2306 C C . SER A 1 292 ? -8.028 4.107 6.250 1.00 90.50 292 SER A C 1
ATOM 2308 O O . SER A 1 292 ? -9.176 4.555 6.304 1.00 90.50 292 SER A O 1
ATOM 2310 N N . TYR A 1 293 ? -7.697 2.911 6.714 1.00 92.88 293 TYR A N 1
ATOM 2311 C CA . TYR A 1 293 ? -8.641 1.997 7.338 1.00 92.88 293 TYR A CA 1
ATOM 2312 C C . TYR A 1 293 ? -8.202 1.647 8.755 1.00 92.88 293 TYR A C 1
ATOM 2314 O O . TYR A 1 293 ? -7.053 1.857 9.146 1.00 92.88 293 TYR A O 1
ATOM 2322 N N . ALA A 1 294 ? -9.134 1.117 9.534 1.00 93.62 294 ALA A N 1
ATOM 2323 C CA . ALA A 1 294 ? -8.856 0.561 10.841 1.00 93.62 294 ALA A CA 1
ATOM 2324 C C . ALA A 1 294 ? -9.650 -0.723 11.082 1.00 93.62 294 ALA A C 1
ATOM 2326 O O . ALA A 1 294 ? -10.794 -0.857 10.642 1.00 93.62 294 ALA A O 1
ATOM 2327 N N . ILE A 1 295 ? -9.053 -1.633 11.845 1.00 94.25 295 ILE A N 1
ATOM 2328 C CA . ILE A 1 295 ? -9.759 -2.726 12.505 1.00 94.25 295 ILE A CA 1
ATOM 2329 C C . ILE A 1 295 ? -10.365 -2.158 13.784 1.00 94.25 295 ILE A C 1
ATOM 2331 O O . ILE A 1 295 ? -9.651 -1.621 14.625 1.00 94.25 295 ILE A O 1
ATOM 2335 N N . LEU A 1 296 ? -11.675 -2.281 13.944 1.00 93.00 296 LEU A N 1
ATOM 2336 C CA . LEU A 1 296 ? -12.396 -1.960 15.166 1.00 93.00 296 LEU A CA 1
ATOM 2337 C C . LEU A 1 296 ? -12.811 -3.261 15.852 1.00 93.00 296 LEU A C 1
ATOM 2339 O O . LEU A 1 296 ? -13.580 -4.042 15.291 1.00 93.00 296 LEU A O 1
ATOM 2343 N N . VAL A 1 297 ? -12.348 -3.456 17.082 1.00 92.94 297 VAL A N 1
ATOM 2344 C CA . VAL A 1 297 ? -12.714 -4.592 17.928 1.00 92.94 297 VAL A CA 1
ATOM 2345 C C . VAL A 1 297 ? -13.649 -4.099 19.022 1.00 92.94 297 VAL A C 1
ATOM 2347 O O . VAL A 1 297 ? -13.276 -3.276 19.861 1.00 92.94 297 VAL A O 1
ATOM 2350 N N . VAL A 1 298 ? -14.879 -4.607 19.027 1.00 90.62 298 VAL A N 1
ATOM 2351 C CA . VAL A 1 298 ? -15.896 -4.276 20.033 1.00 90.62 298 VAL A CA 1
ATOM 2352 C C . VAL A 1 298 ? -16.291 -5.516 20.833 1.00 90.62 298 VAL A C 1
ATOM 2354 O O . VAL A 1 298 ? -16.128 -6.636 20.341 1.00 90.62 298 VAL A O 1
ATOM 2357 N N . PRO A 1 299 ? -16.831 -5.360 22.056 1.00 87.19 299 PRO A N 1
ATOM 2358 C CA . PRO A 1 299 ? -17.446 -6.477 22.762 1.00 87.19 299 PRO A CA 1
ATOM 2359 C C . PRO A 1 299 ? -18.525 -7.126 21.887 1.00 87.19 299 PRO A C 1
ATOM 2361 O O . PRO A 1 299 ? -19.366 -6.438 21.304 1.00 87.19 299 PRO A O 1
ATOM 2364 N N . GLY A 1 300 ? -18.494 -8.451 21.776 1.00 77.06 300 GLY A N 1
ATOM 2365 C CA . GLY A 1 300 ? -19.533 -9.211 21.099 1.00 77.06 300 GLY A CA 1
ATOM 2366 C C . GLY A 1 300 ? -20.864 -8.992 21.811 1.00 77.06 300 GLY A C 1
ATOM 2367 O O . GLY A 1 300 ? -20.907 -8.800 23.030 1.00 77.06 300 GLY A O 1
ATOM 2368 N N . LYS A 1 301 ? -21.971 -9.015 21.062 1.00 63.44 301 LYS A N 1
ATOM 2369 C CA . LYS A 1 301 ? -23.283 -9.109 21.704 1.00 63.44 301 LYS A CA 1
ATOM 2370 C C . LYS A 1 301 ? -23.265 -10.389 22.532 1.00 63.44 301 LYS A C 1
ATOM 2372 O O . LYS A 1 301 ? -23.126 -11.473 21.977 1.00 63.44 301 LYS A O 1
ATOM 2377 N N . THR A 1 302 ? -23.381 -10.261 23.850 1.00 39.84 302 THR A N 1
ATOM 2378 C CA . THR A 1 302 ? -23.793 -11.391 24.675 1.00 39.84 302 THR A CA 1
ATOM 2379 C C . THR A 1 302 ? -25.187 -11.746 24.185 1.00 39.84 302 THR A C 1
ATOM 2381 O O . THR A 1 302 ? -26.124 -10.971 24.385 1.00 39.84 302 THR A O 1
ATOM 2384 N N . GLU A 1 303 ? -25.318 -12.858 23.463 1.00 32.69 303 GLU A N 1
ATOM 2385 C CA . GLU A 1 303 ? -26.617 -13.505 23.342 1.00 32.69 303 GLU A CA 1
ATOM 2386 C C . GLU A 1 303 ? -27.090 -13.756 24.778 1.00 32.69 303 GLU A C 1
ATOM 2388 O O . GLU A 1 303 ? -26.450 -14.475 25.547 1.00 32.69 303 GLU A O 1
ATOM 2393 N N . LYS A 1 304 ? -28.129 -13.024 25.176 1.00 27.64 304 LYS A N 1
ATOM 2394 C CA . LYS A 1 304 ? -28.934 -13.342 26.348 1.00 27.64 304 LYS A CA 1
ATOM 2395 C C . LYS A 1 304 ? -30.099 -14.197 25.899 1.00 27.64 304 LYS A C 1
ATOM 2397 O O . LYS A 1 304 ? -30.685 -13.839 24.852 1.00 27.64 304 LYS A O 1
#

Sequence (304 aa):
KVDTNIRNAREIGADEFTVEPKLLDEIARIWREKFIPGDVRVEPHKILIYGEGGHFSAHCDAPEQGLVGIFLVGLYDSTKASSLGNFHIEGKYRHATGGHWVAFYPNVPHEVTPLAPGCARAVIAFKLFSTEDPDEAATCVAAAADEAKSVLQDIPRPFGIILSHKYSMGTEDELDGYDAVMLSAARQIEGTSVRIIPVVTRLLEEQYYDEEESLTRNCFSTGVKPFTQAHVDLQLGRGCSEVKSECAWLEWFKDVPFYSWDLRNSATRWQHCEEEIGNEVNGKRRDTLYLSYAILVVPGKTEK

Secondary structure (DSSP, 8-state):
---TTTEE-EEEEGGG----HHHHHHHHHHHHTTSSS--EEEEEEEEEEE-TT-EEEEE-PPP-TTEEEEEEEEEEE-GGG-SSS-EEETTEEE---TT-EEEE-TTS-EEEPPPPTT--EEEEEEEEEE---HHHHHHHHHHHHHHHHHHHTTSPSSEEEEEEEEEETT-SS---HHHHHHHHHHHTSTTEEEEEEEEEEEEEEEEEEETTTTEEEEEEEEEEEE--HHHHHHHTT--TTHHHHHTGGGGGGTT--EE-S-HHHHS----SS-----TT--TTSGGG-EEEEEEEEEEPP---

pLDDT: mean 82.86, std 13.62, range [27.64, 97.94]

Radius of gyration: 22.32 Å; chains: 1; bounding box: 60×53×64 Å

Foldseek 3Di:
DADVVQFDWDKDALVRDDDDVVVQVVVLCVQLVPKPVNGWGKGFGIKIKAAAQGKHDKAFAFFDAQFFKKKKAADDWPCVVDPAQFKDWPNDTDTSHHGDMDMDGRQTIIMGGGGHHPTMTIMTMMTIGDPDDLVRSLVVLLVLLPVVLVVVLPDDPFAKEWDLGFAFAPDWQDDIDVVNSNQSSLVPRPQKDKTKFFKDKDWDWDWDQDPVVRDIDIDIDMAIDTDHPLVVCVVVVHDVPVSVVVCPCCVSRPPHYYDYPDCVSLDDDDDPDDPPHGPPADPVDRSGDTTIMMMTMHGHPPPD